Protein AF-A0AAV0Y290-F1 (afdb_monomer)

Solvent-accessible surface area (backbone atoms only — not comparable to full-atom values): 14446 Å² total; per-residue (Å²): 109,66,72,55,46,50,52,53,47,25,67,75,69,75,46,70,69,41,82,55,65,82,42,58,15,89,90,47,75,89,42,70,35,67,54,72,19,32,38,81,87,43,32,38,29,43,75,44,68,59,73,74,35,51,91,38,73,44,72,66,60,23,36,76,72,57,50,40,74,56,49,44,70,37,92,87,76,77,42,76,41,74,37,81,88,32,69,67,44,54,52,49,48,47,37,24,62,41,70,68,25,54,29,29,41,41,33,42,36,42,94,62,42,77,47,78,44,82,44,67,57,51,64,69,56,39,60,75,71,40,50,62,59,54,50,48,51,50,53,58,52,49,49,52,53,50,51,54,55,53,49,45,59,66,67,36,59,72,45,72,50,75,47,63,50,100,84,69,53,75,46,74,50,75,45,47,57,66,62,50,46,62,73,75,48,87,82,55,100,42,72,69,56,42,52,52,53,48,53,56,41,60,76,70,66,62,81,62,76,55,79,76,45,48,65,50,53,53,37,45,36,43,69,79,66,66,51,85,59,97,83,63,75,90,50,71,67,48,55,49,51,51,57,63,74,74,107

InterPro domains:
  IPR011335 Restriction endonuclease type II-like [SSF52980] (1-145)
  IPR011604 PD-(D/E)XK endonuclease-like domain superfamily [G3DSA:3.90.320.10] (1-148)
  IPR019080 YqaJ viral recombinase [PF09588] (1-100)
  IPR051703 NF-kappa-B Signaling Regulator [PTHR46609] (1-142)

Structure (mmCIF, N/CA/C/O backbone):
data_AF-A0AAV0Y290-F1
#
_entry.id   AF-A0AAV0Y290-F1
#
loop_
_atom_site.group_PDB
_atom_site.id
_atom_site.type_symbol
_atom_site.label_atom_id
_atom_site.label_alt_id
_atom_site.label_comp_id
_atom_site.label_asym_id
_atom_site.label_entity_id
_atom_site.label_seq_id
_atom_site.pdbx_PDB_ins_code
_atom_site.Cartn_x
_atom_site.Cartn_y
_atom_site.Cartn_z
_atom_site.occupancy
_atom_site.B_iso_or_equiv
_atom_site.auth_seq_id
_atom_site.auth_comp_id
_atom_site.auth_asym_id
_atom_site.auth_atom_id
_atom_site.pdbx_PDB_model_num
ATOM 1 N N . MET A 1 1 ? 4.312 -6.130 17.235 1.00 89.31 1 MET A N 1
ATOM 2 C CA . MET A 1 1 ? 3.019 -5.416 17.345 1.00 89.31 1 MET A CA 1
ATOM 3 C C . MET A 1 1 ? 2.049 -5.855 16.263 1.00 89.31 1 MET A C 1
ATOM 5 O O . MET A 1 1 ? 0.942 -6.218 16.614 1.00 89.31 1 MET A O 1
ATOM 9 N N . GLU A 1 2 ? 2.450 -5.896 14.992 1.00 94.06 2 GLU A N 1
ATOM 10 C CA . GLU A 1 2 ? 1.565 -6.317 13.893 1.00 94.06 2 GLU A CA 1
ATOM 11 C C . GLU A 1 2 ? 0.938 -7.706 14.095 1.00 94.06 2 GLU A C 1
ATOM 13 O O . GLU A 1 2 ? -0.279 -7.841 14.061 1.00 94.06 2 GLU A O 1
ATOM 18 N N . SER A 1 3 ? 1.740 -8.716 14.439 1.00 95.56 3 SER A N 1
ATOM 19 C CA . SER A 1 3 ? 1.242 -10.062 14.756 1.00 95.56 3 SER A CA 1
ATOM 20 C C . SER A 1 3 ? 0.209 -10.082 15.892 1.00 95.56 3 SER A C 1
ATOM 22 O O . SER A 1 3 ? -0.759 -10.834 15.835 1.00 95.56 3 SER A O 1
ATOM 24 N N . ILE A 1 4 ? 0.382 -9.223 16.902 1.00 96.75 4 ILE A N 1
ATOM 25 C CA . ILE A 1 4 ? -0.564 -9.064 18.016 1.00 96.75 4 ILE A CA 1
ATOM 26 C C . ILE A 1 4 ? -1.854 -8.410 17.509 1.00 96.75 4 ILE A C 1
ATOM 28 O O . ILE A 1 4 ? -2.943 -8.884 17.816 1.00 96.75 4 ILE A O 1
ATOM 32 N N . ALA A 1 5 ? -1.745 -7.366 16.684 1.00 97.31 5 ALA A N 1
ATOM 33 C CA . ALA A 1 5 ? -2.895 -6.704 16.076 1.00 97.31 5 ALA A CA 1
ATOM 34 C C . ALA A 1 5 ? -3.729 -7.677 15.226 1.00 97.31 5 ALA A C 1
ATOM 36 O O . ALA A 1 5 ? -4.956 -7.679 15.331 1.00 97.31 5 ALA A O 1
ATOM 37 N N . ILE A 1 6 ? -3.068 -8.542 14.447 1.00 97.56 6 ILE A N 1
ATOM 38 C CA . ILE A 1 6 ? -3.714 -9.608 13.672 1.00 97.56 6 ILE A CA 1
ATOM 39 C C . ILE A 1 6 ? -4.436 -10.586 14.604 1.00 97.56 6 ILE A C 1
ATOM 41 O O . ILE A 1 6 ? -5.617 -10.843 14.403 1.00 97.56 6 ILE A O 1
ATOM 45 N N . GLN A 1 7 ? -3.793 -11.074 15.669 1.00 97.25 7 GLN A N 1
ATOM 46 C CA . GLN A 1 7 ? -4.440 -11.970 16.641 1.00 97.25 7 GLN A CA 1
ATOM 47 C C . GLN A 1 7 ? -5.661 -11.326 17.321 1.00 97.25 7 GLN A C 1
ATOM 49 O O . GLN A 1 7 ? -6.699 -11.971 17.506 1.00 97.25 7 GLN A O 1
ATOM 54 N N . CYS A 1 8 ? -5.571 -10.041 17.673 1.00 97.00 8 CYS A N 1
ATOM 55 C CA . CYS A 1 8 ? -6.696 -9.282 18.214 1.00 97.00 8 CYS A CA 1
ATOM 56 C C . CYS A 1 8 ? -7.837 -9.151 17.196 1.00 97.00 8 CYS A C 1
ATOM 58 O O . CYS A 1 8 ? -9.004 -9.285 17.573 1.00 97.00 8 CYS A O 1
ATOM 60 N N . LEU A 1 9 ? -7.518 -8.908 15.920 1.00 97.69 9 LEU A N 1
ATOM 61 C CA . LEU A 1 9 ? -8.494 -8.868 14.832 1.00 97.69 9 LEU A CA 1
ATOM 62 C C . LEU A 1 9 ? -9.179 -10.228 14.658 1.00 97.69 9 LEU A C 1
ATOM 64 O O . LEU A 1 9 ? -10.408 -10.278 14.649 1.00 97.69 9 LEU A O 1
ATOM 68 N N . GLU A 1 10 ? -8.410 -11.319 14.587 1.00 97.75 10 GLU A N 1
ATOM 69 C CA . GLU A 1 10 ? -8.939 -12.685 14.466 1.00 97.75 10 GLU A CA 1
ATOM 70 C C . GLU A 1 10 ? -9.932 -12.998 15.586 1.00 97.75 10 GLU A C 1
ATOM 72 O O . GLU A 1 10 ? -11.036 -13.478 15.336 1.00 97.75 10 GLU A O 1
ATOM 77 N N . THR A 1 11 ? -9.559 -12.666 16.825 1.00 97.25 11 THR A N 1
ATOM 78 C CA . THR A 1 11 ? -10.400 -12.884 18.009 1.00 97.25 11 THR A CA 1
ATOM 79 C C . THR A 1 11 ? -11.693 -12.071 17.938 1.00 97.25 11 THR A C 1
ATOM 81 O O . THR A 1 11 ? -12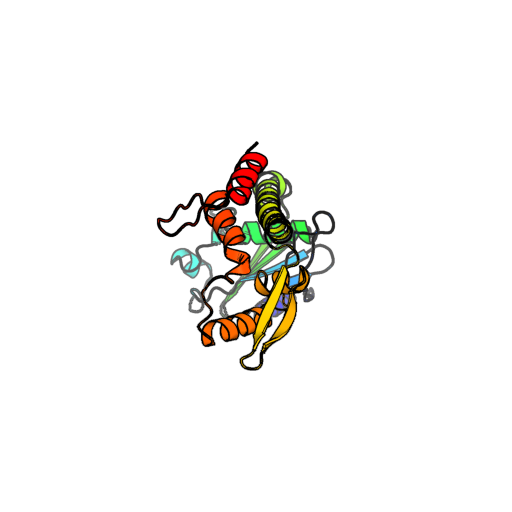.758 -12.575 18.285 1.00 97.25 11 THR A O 1
ATOM 84 N N . LYS A 1 12 ? -11.626 -10.817 17.470 1.00 96.75 12 LYS A N 1
ATOM 85 C CA . LYS A 1 12 ? -12.799 -9.937 17.344 1.00 96.75 12 LYS A CA 1
ATOM 86 C C . LYS A 1 12 ? -13.748 -10.351 16.224 1.00 96.75 12 LYS A C 1
ATOM 88 O O . LYS A 1 12 ? -14.953 -10.182 16.378 1.00 96.75 12 LYS A O 1
ATOM 93 N N . LEU A 1 13 ? -13.216 -10.836 15.105 1.00 95.88 13 LEU A N 1
ATOM 94 C CA . LEU A 1 13 ? -14.013 -11.229 13.941 1.00 95.88 13 LEU A CA 1
ATOM 95 C C . LEU A 1 13 ? -14.455 -12.696 13.984 1.00 95.88 13 LEU A C 1
ATOM 97 O O . LEU A 1 13 ? -15.367 -13.069 13.251 1.00 95.88 13 LEU A O 1
ATOM 101 N N . GLY A 1 14 ? -13.811 -13.534 14.801 1.00 96.12 14 GLY A N 1
ATOM 102 C CA . GLY A 1 14 ? -14.020 -14.983 14.784 1.00 96.12 14 GLY A CA 1
ATOM 103 C C . GLY A 1 14 ? -13.562 -15.635 13.475 1.00 96.12 14 GLY A C 1
ATOM 104 O O . GLY A 1 14 ? -14.045 -16.706 13.115 1.00 96.12 14 GLY A O 1
ATOM 105 N N . GLN A 1 15 ? -12.662 -14.980 12.738 1.00 95.50 15 GLN A N 1
ATOM 106 C CA . GLN A 1 15 ? -12.173 -15.408 11.428 1.00 95.50 15 GLN A CA 1
ATOM 107 C C . GLN A 1 15 ? -10.650 -15.443 11.435 1.00 95.50 15 GLN A C 1
ATOM 109 O O . GLN A 1 15 ? -10.009 -14.610 12.073 1.00 95.50 15 GLN A O 1
ATOM 114 N N . LYS A 1 16 ? -10.069 -16.410 10.723 1.00 96.69 16 LYS A N 1
ATOM 115 C CA . LYS A 1 16 ? -8.617 -16.539 10.605 1.00 96.69 16 LYS A CA 1
ATOM 116 C C . LYS A 1 16 ? -8.060 -15.635 9.517 1.00 96.69 16 LYS A C 1
ATOM 118 O O . LYS A 1 16 ? -8.625 -15.549 8.427 1.00 96.69 16 LYS A O 1
ATOM 123 N N . VAL A 1 17 ? -6.938 -14.998 9.827 1.00 97.69 17 VAL A N 1
ATOM 124 C CA . VAL A 1 17 ? -6.153 -14.191 8.899 1.00 97.69 17 VAL A CA 1
ATOM 125 C C . VAL A 1 17 ? -5.025 -15.068 8.375 1.00 97.69 17 VAL A C 1
ATOM 127 O O . VAL A 1 17 ? -4.178 -15.547 9.125 1.00 97.69 17 VAL A O 1
ATOM 130 N N . SER A 1 18 ? -5.028 -15.296 7.070 1.00 96.56 18 SER A N 1
ATOM 131 C CA . SER A 1 18 ? -3.975 -16.036 6.380 1.00 96.56 18 SER A CA 1
ATOM 132 C C . SER A 1 18 ? -2.878 -15.072 5.944 1.00 96.56 18 SER A C 1
ATOM 134 O O . SER A 1 18 ? -3.179 -13.985 5.450 1.00 96.56 18 SER A O 1
ATOM 136 N N . SER A 1 19 ? -1.613 -15.463 6.100 1.00 93.56 19 SER A N 1
ATOM 137 C CA . SER A 1 19 ? -0.498 -14.689 5.555 1.00 93.56 19 SER A CA 1
ATOM 138 C C . SER A 1 19 ? -0.504 -14.730 4.026 1.00 93.56 19 SER A C 1
ATOM 140 O O . SER A 1 19 ? -0.906 -15.719 3.408 1.00 93.56 19 SER A O 1
ATOM 142 N N . CYS A 1 20 ? -0.030 -13.653 3.408 1.00 89.38 20 CYS A N 1
ATOM 143 C CA . CYS A 1 20 ? 0.195 -13.578 1.972 1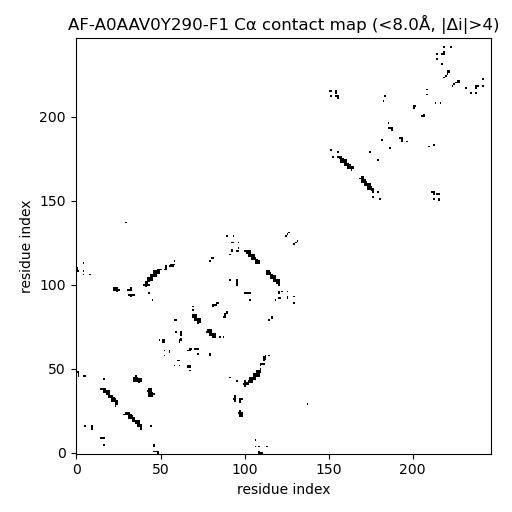.00 89.38 20 CYS A CA 1
ATOM 144 C C . CYS A 1 20 ? 1.561 -12.965 1.674 1.00 89.38 20 CYS A C 1
ATOM 146 O O . CYS A 1 20 ? 2.085 -12.169 2.446 1.00 89.38 20 CYS A O 1
ATOM 148 N N . GLY A 1 21 ? 2.144 -13.377 0.550 1.00 91.25 21 GLY A N 1
ATOM 149 C CA . GLY A 1 21 ? 3.306 -12.709 -0.022 1.00 91.25 21 GLY A CA 1
ATOM 150 C C . GLY A 1 21 ? 2.884 -11.615 -1.000 1.00 91.25 21 GLY A C 1
ATOM 151 O O . GLY A 1 21 ? 1.790 -11.057 -0.923 1.00 91.25 21 GLY A O 1
ATOM 152 N N . LEU A 1 22 ? 3.746 -11.365 -1.980 1.00 92.56 22 LEU A N 1
ATOM 153 C CA . LEU A 1 22 ? 3.449 -10.456 -3.076 1.00 92.56 22 LEU A CA 1
ATOM 154 C C . LEU A 1 22 ? 2.380 -11.050 -4.010 1.00 92.56 22 LEU A C 1
ATOM 156 O O . LEU A 1 22 ? 2.539 -12.151 -4.533 1.00 92.56 22 LEU A O 1
ATOM 160 N N . ILE A 1 23 ? 1.315 -10.292 -4.251 1.00 92.25 23 ILE A N 1
ATOM 161 C CA . ILE A 1 23 ? 0.241 -10.598 -5.197 1.00 92.25 23 ILE A CA 1
ATOM 162 C C . ILE A 1 23 ? 0.442 -9.726 -6.433 1.00 92.25 23 ILE A C 1
ATOM 164 O O . ILE A 1 23 ? 0.570 -8.511 -6.305 1.00 92.25 23 ILE A O 1
ATOM 168 N N . ILE A 1 24 ? 0.454 -10.332 -7.618 1.00 92.00 24 ILE A N 1
ATOM 169 C CA . ILE A 1 24 ? 0.585 -9.634 -8.905 1.00 92.00 24 ILE A CA 1
ATOM 170 C C . ILE A 1 24 ? -0.802 -9.506 -9.539 1.00 92.00 24 ILE A C 1
ATOM 172 O O . ILE A 1 24 ? -1.583 -10.461 -9.506 1.00 92.00 24 ILE A O 1
ATOM 176 N N . ASP A 1 25 ? -1.114 -8.346 -10.120 1.00 91.75 25 ASP A N 1
ATOM 177 C CA . ASP A 1 25 ? -2.379 -8.161 -10.832 1.00 91.75 25 ASP A CA 1
ATOM 178 C C . ASP A 1 25 ? -2.397 -9.030 -12.099 1.00 91.75 25 ASP A C 1
ATOM 180 O O . ASP A 1 25 ? -1.492 -8.981 -12.933 1.00 91.75 25 ASP A O 1
ATOM 184 N N . GLN A 1 26 ? -3.448 -9.835 -12.245 1.00 87.75 26 GLN A N 1
ATOM 185 C CA . GLN A 1 26 ? -3.581 -10.791 -13.348 1.00 87.75 26 GLN A CA 1
ATOM 186 C C . GLN A 1 26 ? -3.769 -10.120 -14.718 1.00 87.75 26 GLN A C 1
ATOM 188 O O . GLN A 1 26 ? -3.423 -10.702 -15.743 1.00 87.75 26 GLN A O 1
ATOM 193 N N . SER A 1 27 ? -4.331 -8.912 -14.741 1.00 88.44 27 SER A N 1
ATOM 194 C CA . SER A 1 27 ? -4.589 -8.125 -15.950 1.00 88.44 27 SER A CA 1
ATOM 195 C C . SER A 1 27 ? -3.483 -7.115 -16.253 1.00 88.44 27 SER A C 1
ATOM 197 O O . SER A 1 27 ? -3.236 -6.809 -17.418 1.00 88.44 27 SER A O 1
ATOM 199 N N . ILE A 1 28 ? -2.794 -6.624 -15.219 1.00 86.00 28 ILE A N 1
ATOM 200 C CA . ILE A 1 28 ? -1.733 -5.620 -15.311 1.00 86.00 28 ILE A CA 1
ATOM 201 C C . ILE A 1 28 ? -0.476 -6.166 -14.606 1.00 86.00 28 ILE A C 1
ATOM 203 O O . ILE A 1 28 ? -0.202 -5.799 -13.464 1.00 86.00 28 ILE A O 1
ATOM 207 N N . PRO A 1 29 ? 0.333 -7.018 -15.268 1.00 81.88 29 PRO A N 1
ATOM 208 C CA . PRO A 1 29 ? 1.376 -7.819 -14.609 1.00 81.88 29 PRO A CA 1
ATOM 209 C C . PRO A 1 29 ? 2.494 -7.025 -13.922 1.00 81.88 29 PRO A C 1
ATOM 211 O O . PRO A 1 29 ? 3.295 -7.585 -13.179 1.00 81.88 29 PRO A O 1
ATOM 214 N N . TYR A 1 30 ? 2.586 -5.725 -14.195 1.00 82.12 30 TYR A N 1
ATOM 215 C CA . TYR A 1 30 ? 3.550 -4.822 -13.575 1.00 82.12 30 TYR A CA 1
ATOM 216 C C . TYR A 1 30 ? 3.026 -4.115 -12.318 1.00 82.12 30 TYR A C 1
ATOM 218 O O . TYR A 1 30 ? 3.752 -3.323 -11.716 1.00 82.12 30 TYR A O 1
ATOM 226 N N . PHE A 1 31 ? 1.789 -4.387 -11.903 1.00 90.38 31 PHE A N 1
ATOM 227 C CA . PHE A 1 31 ? 1.275 -3.991 -10.598 1.00 90.38 31 PHE A CA 1
ATOM 228 C C . PHE A 1 31 ? 1.314 -5.166 -9.632 1.00 90.38 31 PHE A C 1
ATOM 230 O O . PHE A 1 31 ? 0.944 -6.290 -9.968 1.00 90.38 31 PHE A O 1
ATOM 237 N N . ALA A 1 32 ? 1.751 -4.882 -8.409 1.00 93.31 32 ALA A N 1
ATOM 238 C CA . ALA A 1 32 ? 1.810 -5.862 -7.346 1.00 93.31 32 ALA A CA 1
ATOM 239 C C . ALA A 1 32 ? 1.548 -5.216 -5.981 1.00 93.31 32 ALA A C 1
ATOM 241 O O . ALA A 1 32 ? 1.771 -4.020 -5.788 1.00 93.31 32 A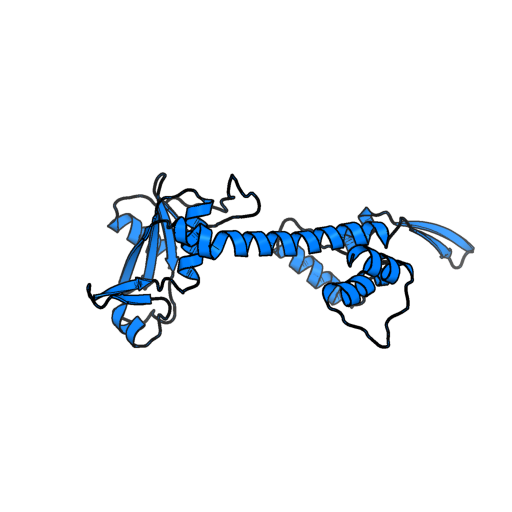LA A O 1
ATOM 242 N N . ALA A 1 33 ? 1.055 -6.014 -5.043 1.00 94.81 33 ALA A N 1
ATOM 243 C CA . ALA A 1 33 ? 0.643 -5.597 -3.712 1.00 94.81 33 ALA A CA 1
ATOM 244 C C . ALA A 1 33 ? 1.015 -6.664 -2.681 1.00 94.81 33 ALA A C 1
ATOM 246 O O . ALA A 1 33 ? 0.917 -7.854 -2.961 1.00 94.81 33 ALA A O 1
ATOM 247 N N . SER A 1 34 ? 1.398 -6.243 -1.479 1.00 95.44 34 SER A N 1
ATOM 248 C CA . SER A 1 34 ? 1.694 -7.140 -0.358 1.00 95.44 34 SER A CA 1
ATOM 249 C C . SER A 1 34 ? 0.842 -6.725 0.843 1.00 95.44 34 SER A C 1
ATOM 251 O O . SER A 1 34 ? 1.282 -5.868 1.603 1.00 95.44 34 SER A O 1
ATOM 253 N N . PRO A 1 35 ? -0.392 -7.244 0.975 1.00 97.12 35 PRO A N 1
ATOM 254 C CA . PRO A 1 35 ? -1.194 -7.034 2.176 1.00 97.12 35 PRO A CA 1
ATOM 255 C C . PRO A 1 35 ? -0.584 -7.731 3.396 1.00 97.12 35 PRO A C 1
ATOM 257 O O . PRO A 1 35 ? 0.156 -8.704 3.248 1.00 97.12 35 PRO A O 1
ATOM 260 N N . ASP A 1 36 ? -0.974 -7.286 4.591 1.00 97.88 36 ASP A N 1
ATOM 261 C CA . ASP A 1 36 ? -0.551 -7.914 5.852 1.00 97.88 36 ASP A CA 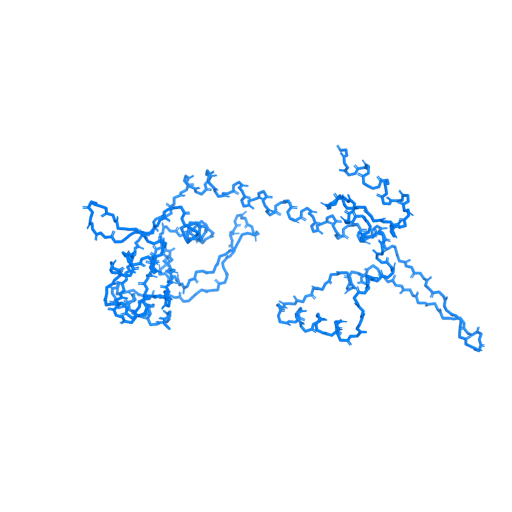1
ATOM 262 C C . ASP A 1 36 ? -1.317 -9.217 6.133 1.00 97.88 36 ASP A C 1
ATOM 264 O O . ASP A 1 36 ? -0.865 -10.079 6.890 1.00 97.88 36 ASP A O 1
ATOM 268 N N . GLY A 1 37 ? -2.482 -9.400 5.503 1.00 97.25 37 GLY A N 1
ATOM 269 C CA . GLY A 1 37 ? -3.195 -10.670 5.545 1.00 97.25 37 GLY A CA 1
ATOM 270 C C . GLY A 1 37 ? -4.451 -10.736 4.684 1.00 97.25 37 GLY A C 1
ATOM 271 O O . GLY A 1 37 ? -4.940 -9.735 4.158 1.00 97.25 37 GLY A O 1
ATOM 272 N N . LEU A 1 38 ? -4.983 -11.951 4.564 1.00 97.75 38 LEU A N 1
ATOM 273 C CA . LEU A 1 38 ? -6.197 -12.284 3.820 1.00 97.75 38 LEU A CA 1
ATOM 274 C C . LEU A 1 38 ? -7.213 -12.956 4.741 1.00 97.75 38 LEU A C 1
ATOM 276 O O . LEU A 1 38 ? -6.850 -13.816 5.544 1.00 97.75 38 LEU A O 1
ATOM 280 N N . ILE A 1 39 ? -8.490 -12.616 4.591 1.00 97.19 39 ILE A N 1
ATOM 281 C CA . ILE A 1 39 ? -9.586 -13.318 5.266 1.00 97.19 39 ILE A CA 1
ATOM 282 C C . ILE A 1 39 ? -10.554 -13.833 4.205 1.00 97.19 39 ILE A C 1
ATOM 284 O O . ILE A 1 39 ? -11.233 -13.052 3.535 1.00 97.19 39 ILE A O 1
ATOM 288 N N . GLY A 1 40 ? -10.618 -15.156 4.057 1.00 94.00 40 GLY A N 1
ATOM 289 C CA . GLY A 1 40 ? -11.407 -15.793 3.003 1.00 94.00 40 GLY A CA 1
ATOM 290 C C . GLY A 1 40 ? -11.067 -15.260 1.606 1.00 94.00 40 GLY A C 1
ATOM 291 O O . GLY A 1 40 ? -9.937 -14.847 1.325 1.00 94.00 40 GLY A O 1
ATOM 292 N N . ASP A 1 41 ? -12.072 -15.241 0.733 1.00 92.94 41 ASP A N 1
ATOM 293 C CA . ASP A 1 41 ? -11.877 -14.913 -0.680 1.00 92.94 41 ASP A CA 1
ATOM 294 C C . ASP A 1 41 ? -12.063 -13.431 -1.014 1.00 92.94 41 ASP A C 1
ATOM 296 O O . ASP A 1 41 ? -11.581 -12.997 -2.056 1.00 92.94 41 ASP A O 1
ATOM 300 N N . ASP A 1 42 ? -12.630 -12.628 -0.111 1.00 95.19 42 ASP A N 1
ATOM 301 C CA . ASP A 1 42 ? -13.091 -11.273 -0.450 1.00 95.19 42 ASP A CA 1
ATOM 302 C C . ASP A 1 42 ? -12.435 -10.153 0.369 1.00 95.19 42 ASP A C 1
ATOM 304 O O . ASP A 1 42 ? -12.664 -8.975 0.079 1.00 95.19 42 ASP A O 1
ATOM 308 N N . CYS A 1 43 ? -11.634 -10.485 1.387 1.00 97.62 43 CYS A N 1
ATOM 309 C CA . CYS A 1 43 ? -11.153 -9.511 2.366 1.00 97.62 43 CYS A CA 1
ATOM 310 C C . CYS A 1 43 ? -9.626 -9.458 2.485 1.00 97.62 43 CYS A C 1
ATOM 312 O O . CYS A 1 43 ? -8.953 -10.483 2.603 1.00 97.62 43 CYS A O 1
ATOM 314 N N . LEU A 1 44 ? -9.106 -8.232 2.548 1.00 97.19 44 LEU A N 1
ATOM 315 C CA . LEU A 1 44 ? -7.733 -7.912 2.938 1.00 97.19 44 LEU A CA 1
ATOM 316 C C . LEU A 1 44 ? -7.649 -7.438 4.390 1.00 97.19 44 LEU A C 1
ATOM 318 O O . LEU A 1 44 ? -8.627 -6.950 4.961 1.00 97.19 44 LEU A O 1
ATOM 322 N N . VAL A 1 45 ? -6.454 -7.515 4.957 1.00 98.38 45 VAL A N 1
ATOM 323 C CA . VAL A 1 45 ? -6.079 -6.880 6.218 1.00 98.38 45 VAL A CA 1
ATOM 324 C C . VAL A 1 45 ? -4.855 -6.009 5.970 1.00 98.38 45 VAL A C 1
ATOM 326 O O . VAL A 1 45 ? -3.896 -6.447 5.339 1.00 98.38 45 VAL A O 1
ATOM 329 N N . GLU A 1 46 ? -4.911 -4.783 6.477 1.00 98.56 46 GLU A N 1
ATOM 330 C CA . GLU A 1 46 ? -3.801 -3.832 6.471 1.00 98.56 46 GLU A CA 1
ATOM 331 C C . GLU A 1 46 ? -3.681 -3.242 7.876 1.00 98.56 46 GLU A C 1
ATOM 333 O O . GLU A 1 46 ? -4.633 -2.655 8.396 1.00 98.56 46 GLU A O 1
ATOM 338 N N . VAL A 1 47 ? -2.522 -3.392 8.498 1.00 98.31 47 VAL A N 1
ATOM 339 C CA . VAL A 1 47 ? -2.244 -3.057 9.888 1.00 98.31 47 VAL A CA 1
ATOM 340 C C . VAL A 1 47 ? -1.260 -1.898 9.950 1.00 98.31 47 VAL A C 1
ATOM 342 O O . VAL A 1 47 ? -0.204 -1.896 9.328 1.00 98.31 47 VAL A O 1
ATOM 345 N N . LYS A 1 48 ? -1.564 -0.902 10.780 1.00 97.56 48 LYS A N 1
ATOM 346 C CA . LYS A 1 48 ? -0.638 0.178 11.129 1.00 97.56 48 LYS A CA 1
ATOM 347 C C . LYS A 1 48 ? -0.499 0.272 12.644 1.00 97.56 48 LYS A C 1
ATOM 349 O O . LYS A 1 48 ? -1.484 0.405 13.368 1.00 97.56 48 LYS A O 1
ATOM 354 N N . CYS A 1 49 ? 0.743 0.272 13.123 1.00 96.44 49 CYS A N 1
ATOM 355 C CA . CYS A 1 49 ? 1.073 0.442 14.540 1.00 96.44 49 CYS A CA 1
ATOM 356 C C . CYS A 1 49 ? 1.836 1.763 14.753 1.00 96.44 49 CYS A C 1
ATOM 358 O O . CYS A 1 49 ? 3.070 1.764 14.739 1.00 96.44 49 CYS A O 1
ATOM 360 N N . PRO A 1 50 ? 1.150 2.916 14.889 1.00 94.56 50 PRO A N 1
ATOM 361 C CA . PRO A 1 50 ? 1.817 4.209 15.003 1.00 94.56 50 PRO A CA 1
ATOM 362 C C . PRO A 1 50 ? 2.555 4.345 16.343 1.00 94.56 50 PRO A C 1
ATOM 364 O O . PRO A 1 50 ? 1.948 4.609 17.378 1.00 94.56 50 PRO A O 1
ATOM 367 N N . TYR A 1 51 ? 3.888 4.247 16.314 1.00 92.56 51 TYR A N 1
ATOM 368 C CA . TYR A 1 51 ? 4.733 4.380 17.510 1.00 92.56 51 TYR A CA 1
ATOM 369 C C . TYR A 1 51 ? 4.531 5.712 18.254 1.00 92.56 51 TYR A C 1
ATOM 371 O O . TYR A 1 51 ? 4.618 5.767 19.478 1.00 92.56 51 TYR A O 1
ATOM 379 N N . SER A 1 52 ? 4.195 6.787 17.531 1.00 92.44 52 SER A N 1
ATOM 380 C CA . SER A 1 52 ? 3.892 8.108 18.101 1.00 92.44 52 SER A CA 1
ATOM 381 C C . SER A 1 52 ? 2.682 8.129 19.040 1.00 92.44 52 SER A C 1
ATOM 383 O O . SER A 1 52 ? 2.517 9.103 19.772 1.00 92.44 52 SER A O 1
ATOM 385 N N . ALA A 1 53 ? 1.840 7.094 19.005 1.00 91.81 53 ALA A N 1
ATOM 386 C CA . ALA A 1 53 ? 0.618 6.980 19.791 1.00 91.81 53 ALA A CA 1
ATOM 387 C C . ALA A 1 53 ? 0.682 5.870 20.857 1.00 91.81 53 ALA A C 1
ATOM 389 O O . ALA A 1 53 ? -0.344 5.527 21.443 1.00 91.81 53 ALA A O 1
ATOM 390 N N . LYS A 1 54 ? 1.871 5.304 21.113 1.00 91.38 54 LYS A N 1
ATOM 391 C CA . LYS A 1 54 ? 2.053 4.166 22.028 1.00 91.38 54 LYS A CA 1
ATOM 392 C C . LYS A 1 54 ? 1.585 4.459 23.463 1.00 91.38 54 LYS A C 1
ATOM 394 O O . LYS A 1 54 ? 0.929 3.625 24.069 1.00 91.38 54 LYS A O 1
ATOM 399 N N . ASP A 1 55 ? 1.855 5.667 23.963 1.00 92.44 55 ASP A N 1
ATOM 400 C CA . ASP A 1 55 ? 1.590 6.052 25.357 1.00 92.44 55 ASP A CA 1
ATOM 401 C C . ASP A 1 55 ? 0.167 6.610 25.556 1.00 92.44 55 ASP A C 1
ATOM 403 O O . ASP A 1 55 ? -0.203 7.013 26.655 1.00 92.44 55 ASP A O 1
ATOM 407 N N . TYR A 1 56 ? -0.642 6.657 24.493 1.00 94.94 56 TYR A N 1
ATOM 408 C CA . TYR A 1 56 ? -2.006 7.170 24.556 1.00 94.94 56 TYR A CA 1
ATOM 409 C C . TYR A 1 56 ? -2.984 6.063 24.937 1.00 94.94 56 TYR A C 1
ATOM 411 O O . TYR A 1 56 ? -2.988 4.986 24.332 1.00 94.94 56 TYR A O 1
ATOM 419 N N . THR A 1 57 ? -3.858 6.358 25.897 1.00 93.19 57 THR A N 1
ATOM 420 C CA . THR A 1 57 ? -4.899 5.441 26.381 1.00 93.19 57 THR A CA 1
ATOM 421 C C . THR A 1 57 ? -6.035 5.272 25.378 1.00 93.19 57 THR A C 1
ATOM 423 O O . THR A 1 57 ? -6.631 4.202 25.304 1.00 93.19 57 THR A O 1
ATOM 426 N N . THR A 1 58 ? -6.330 6.307 24.583 1.00 93.62 58 THR A N 1
ATOM 427 C CA . THR A 1 58 ? -7.354 6.256 23.536 1.00 93.62 58 THR A CA 1
ATOM 428 C C . THR A 1 58 ? -6.813 6.741 22.195 1.00 93.62 58 THR A C 1
ATOM 430 O O . THR A 1 58 ? -5.922 7.591 22.115 1.00 93.62 58 THR A O 1
ATOM 433 N N . ILE A 1 59 ? -7.389 6.218 21.110 1.00 94.88 59 ILE A N 1
ATOM 434 C CA . ILE A 1 59 ? -7.064 6.666 19.754 1.00 94.88 59 ILE A CA 1
ATOM 435 C C . ILE A 1 59 ? -7.488 8.121 19.505 1.00 94.88 59 ILE A C 1
ATOM 437 O O . ILE A 1 59 ? -6.825 8.833 18.755 1.00 94.88 59 ILE A O 1
ATOM 441 N N . VAL A 1 60 ? -8.572 8.576 20.141 1.00 94.25 60 VAL A N 1
ATOM 442 C CA . VAL A 1 60 ? -9.116 9.930 19.964 1.00 94.25 60 VAL A CA 1
ATOM 443 C C . VAL A 1 60 ? -8.142 10.970 20.509 1.00 94.25 60 VAL A C 1
ATOM 445 O O . VAL A 1 60 ? -7.839 11.937 19.810 1.00 94.25 60 VAL A O 1
ATOM 448 N N . ASP A 1 61 ? -7.566 10.728 21.687 1.00 94.31 61 ASP A N 1
ATOM 449 C CA . ASP A 1 61 ? -6.554 11.611 22.276 1.00 94.31 61 ASP A CA 1
ATOM 450 C C . ASP A 1 61 ? -5.315 11.706 21.375 1.00 94.31 61 ASP A C 1
ATOM 452 O O . ASP A 1 61 ? -4.830 12.798 21.076 1.00 94.31 61 ASP A O 1
ATOM 456 N N . ALA A 1 62 ? -4.859 10.571 20.832 1.00 95.44 62 ALA A N 1
ATOM 457 C CA . ALA A 1 62 ? -3.727 10.534 19.907 1.00 95.44 62 ALA A CA 1
ATOM 458 C C . ALA A 1 62 ? -3.995 11.290 18.589 1.00 95.44 62 ALA A C 1
ATOM 460 O O . ALA A 1 62 ? -3.074 11.853 17.982 1.00 95.44 62 ALA A O 1
ATOM 461 N N . ILE A 1 63 ? -5.245 11.305 18.118 1.00 95.50 63 ILE A N 1
ATOM 462 C CA . ILE A 1 63 ? -5.665 12.081 16.943 1.00 95.50 63 ILE A CA 1
ATOM 463 C C . ILE A 1 63 ? -5.712 13.575 17.279 1.00 95.50 63 ILE A C 1
ATOM 465 O O . ILE A 1 63 ? -5.172 14.381 16.515 1.00 95.50 63 ILE A O 1
ATOM 469 N N . ASN A 1 64 ? -6.312 13.947 18.412 1.00 94.00 64 ASN A N 1
ATOM 470 C CA . ASN A 1 64 ? -6.453 15.339 18.853 1.00 94.00 64 ASN A CA 1
ATOM 471 C C . ASN A 1 64 ? -5.087 16.007 19.072 1.00 94.00 64 ASN A C 1
ATOM 473 O O . ASN A 1 64 ? -4.862 17.123 18.597 1.00 94.00 64 ASN A O 1
ATOM 477 N N . ASP A 1 65 ? -4.131 15.269 19.637 1.00 95.38 65 ASP A N 1
ATOM 478 C CA . ASP A 1 65 ? -2.734 15.694 19.806 1.00 95.38 65 ASP A CA 1
ATOM 479 C C . ASP A 1 65 ? -1.897 15.606 18.518 1.00 95.38 65 ASP A C 1
ATOM 481 O O . ASP A 1 65 ? -0.683 15.839 18.515 1.00 95.38 65 ASP A O 1
ATOM 485 N N . LYS A 1 66 ? -2.531 15.274 17.386 1.00 93.75 66 LYS A N 1
ATOM 486 C CA . LYS A 1 66 ? -1.917 15.185 16.050 1.00 93.75 66 LYS A CA 1
ATOM 487 C C . LYS A 1 66 ? -0.771 14.171 15.962 1.00 93.75 66 LYS A C 1
ATOM 489 O O . LYS A 1 66 ? 0.086 14.287 15.077 1.00 93.75 66 LYS A O 1
ATOM 494 N N . LYS A 1 67 ? -0.754 13.162 16.839 1.00 95.75 67 LYS A N 1
ATOM 495 C CA . LYS A 1 67 ? 0.183 12.027 16.770 1.00 95.75 67 LYS A CA 1
ATOM 496 C C . LYS A 1 67 ? -0.211 11.043 15.682 1.00 95.75 67 LYS A C 1
ATOM 498 O O . LYS A 1 67 ? 0.670 10.481 15.033 1.00 95.75 67 LYS A O 1
ATOM 503 N N . ILE A 1 68 ? -1.513 10.903 15.440 1.00 95.81 68 ILE A N 1
ATOM 504 C CA . ILE A 1 68 ? -2.079 10.150 14.321 1.00 95.81 68 ILE A CA 1
ATOM 505 C C . ILE A 1 68 ? -2.667 11.140 13.315 1.00 95.81 68 ILE A C 1
ATOM 507 O O . ILE A 1 68 ? -3.767 11.657 13.486 1.00 95.81 68 ILE A O 1
ATOM 511 N N . LYS A 1 69 ? -1.919 11.424 12.244 1.00 95.94 69 LYS A N 1
ATOM 512 C CA . LYS A 1 69 ? -2.317 12.421 11.232 1.00 95.94 69 LYS A CA 1
ATOM 513 C C . LYS A 1 69 ? -3.148 11.842 10.090 1.00 95.94 69 LYS A C 1
ATOM 515 O O . LYS A 1 69 ? -3.788 12.612 9.373 1.00 95.94 69 LYS A O 1
ATOM 520 N N . PHE A 1 70 ? -3.132 10.525 9.907 1.00 97.25 70 PHE A N 1
ATOM 521 C CA . PHE A 1 70 ? -3.831 9.849 8.814 1.00 97.25 70 PHE A CA 1
ATOM 522 C C . PHE A 1 70 ? -5.315 9.594 9.109 1.00 97.25 70 PHE A C 1
ATOM 524 O O . PHE A 1 70 ? -6.098 9.464 8.173 1.00 97.25 70 PHE A O 1
ATOM 531 N N . LEU A 1 71 ? -5.725 9.607 10.380 1.00 97.19 71 LEU A N 1
ATOM 532 C CA . LEU A 1 71 ? -7.131 9.530 10.780 1.00 97.19 71 LEU A CA 1
ATOM 533 C C . LEU A 1 71 ? -7.738 10.925 10.990 1.00 97.19 71 LEU A C 1
ATOM 535 O O . LEU A 1 71 ? -7.035 11.913 11.228 1.00 97.19 71 LEU A O 1
ATOM 539 N N . LYS A 1 72 ? -9.063 11.004 10.904 1.00 95.50 72 LYS A N 1
ATOM 540 C CA . LYS A 1 72 ? -9.893 12.139 11.331 1.00 95.50 72 LYS A CA 1
ATOM 541 C C . LYS A 1 72 ? -11.118 11.608 12.075 1.00 95.50 72 LYS A C 1
ATOM 543 O O . LYS A 1 72 ? -11.566 10.508 11.784 1.00 95.50 72 LYS A O 1
ATOM 548 N N . ILE A 1 73 ? -11.672 12.384 13.000 1.00 94.75 73 ILE A N 1
ATOM 549 C CA . ILE A 1 73 ? -12.930 12.019 13.663 1.00 94.75 73 ILE A CA 1
ATOM 550 C C . ILE A 1 73 ? -14.102 12.384 12.750 1.00 94.75 73 ILE A C 1
ATOM 552 O O . ILE A 1 73 ? -14.213 13.525 12.284 1.00 94.75 73 ILE A O 1
ATOM 556 N N . ASN A 1 74 ? -14.974 11.417 12.472 1.00 91.12 74 ASN A N 1
ATOM 557 C CA . ASN A 1 74 ? -16.205 11.666 11.742 1.00 91.12 74 ASN A CA 1
ATOM 558 C C . ASN A 1 74 ? -17.196 12.407 12.650 1.00 91.12 74 ASN A C 1
ATOM 560 O O . ASN A 1 74 ? -17.700 11.850 13.617 1.00 91.12 74 ASN A O 1
ATOM 564 N N . LYS A 1 75 ? -17.524 13.659 12.311 1.00 86.88 75 LYS A N 1
ATOM 565 C CA . LYS A 1 75 ? -18.396 14.519 13.133 1.00 86.88 75 LYS A CA 1
ATOM 566 C C . LYS A 1 75 ? -19.815 13.975 13.354 1.00 86.88 75 LYS A C 1
ATOM 568 O O . LYS A 1 75 ? -20.510 14.485 14.221 1.00 86.88 75 LYS A O 1
ATOM 573 N N . LYS A 1 76 ? -20.277 13.020 12.538 1.00 87.25 76 LYS A N 1
ATOM 574 C CA . LYS A 1 76 ? -21.629 12.450 12.645 1.00 87.25 76 LYS A CA 1
ATOM 575 C C . LYS A 1 76 ? -21.677 11.216 13.542 1.00 87.25 76 LYS A C 1
ATOM 577 O O . LYS A 1 76 ? -22.674 11.025 14.224 1.00 87.25 76 LYS A O 1
ATOM 582 N N . SER A 1 77 ? -20.645 10.376 13.497 1.00 86.88 77 SER A N 1
ATOM 583 C CA . SER A 1 77 ? -20.596 9.111 14.242 1.00 86.88 77 SER A CA 1
ATOM 584 C C . SER A 1 77 ? -19.666 9.142 15.453 1.00 86.88 77 SER A C 1
ATOM 586 O O . SER A 1 77 ? -19.716 8.219 16.254 1.00 86.88 77 SER A O 1
ATOM 588 N N . ASP A 1 78 ? -18.821 10.168 15.573 1.00 86.44 78 ASP A N 1
ATOM 589 C CA . ASP A 1 78 ? -17.742 10.275 16.565 1.00 86.44 78 ASP A CA 1
ATOM 590 C C . ASP A 1 78 ? -16.733 9.110 16.510 1.00 86.44 78 ASP A C 1
ATOM 592 O O . ASP A 1 78 ? -16.041 8.786 17.472 1.00 86.44 78 ASP A O 1
ATOM 596 N N . VAL A 1 79 ? -16.626 8.466 15.342 1.00 90.94 79 VAL A N 1
ATOM 597 C CA . VAL A 1 79 ? -15.695 7.359 15.094 1.00 90.94 79 VAL A CA 1
ATOM 598 C C . VAL A 1 79 ? -14.516 7.857 14.248 1.00 90.94 79 VAL A C 1
ATOM 600 O O . VAL A 1 79 ? -14.732 8.605 13.285 1.00 90.94 79 VAL A O 1
ATOM 603 N N . PRO A 1 80 ? -13.266 7.465 14.564 1.00 95.44 80 PRO A N 1
ATOM 604 C CA . PRO A 1 80 ? -12.126 7.712 13.689 1.00 95.44 80 PRO A CA 1
ATOM 605 C C . PRO A 1 80 ? -12.310 7.071 12.307 1.00 95.44 80 PRO A C 1
ATOM 607 O O . PRO A 1 80 ? -12.782 5.947 12.196 1.00 95.44 80 PRO A O 1
ATOM 610 N N . GLU A 1 81 ? -11.909 7.777 11.254 1.00 96.81 81 GLU A N 1
ATOM 611 C CA . GLU A 1 81 ? -11.879 7.269 9.882 1.00 96.81 81 GLU A CA 1
ATOM 612 C C . GLU A 1 81 ? -10.596 7.710 9.167 1.00 96.81 81 GLU A C 1
ATOM 614 O O . GLU A 1 81 ? -10.080 8.819 9.373 1.00 96.81 81 GLU A O 1
ATOM 619 N N . LEU A 1 82 ? -10.076 6.851 8.297 1.00 98.19 82 LEU A N 1
ATOM 620 C CA . LEU A 1 82 ? -8.936 7.122 7.441 1.00 98.19 82 LEU A CA 1
ATOM 621 C C . LEU A 1 82 ? -9.278 8.241 6.461 1.00 98.19 82 LEU A C 1
ATOM 623 O O . LEU A 1 82 ? -10.261 8.200 5.714 1.00 98.19 82 LEU A O 1
ATOM 627 N N . LYS A 1 83 ? -8.417 9.257 6.422 1.00 97.75 83 LYS A N 1
ATOM 628 C CA . LYS A 1 83 ? -8.514 10.331 5.437 1.00 97.75 83 LYS A CA 1
ATOM 629 C C . LYS A 1 83 ? -8.377 9.741 4.036 1.00 97.75 83 LYS A C 1
ATOM 631 O O . LYS A 1 83 ? -7.339 9.189 3.690 1.00 97.75 83 LYS A O 1
ATOM 636 N N . ARG A 1 84 ? -9.399 9.940 3.201 1.00 96.25 84 ARG A N 1
ATOM 637 C CA . ARG A 1 84 ? -9.425 9.481 1.799 1.00 96.25 84 ARG A CA 1
ATOM 638 C C . ARG A 1 84 ? -8.356 10.139 0.914 1.00 96.25 84 ARG A C 1
ATOM 640 O O . ARG A 1 84 ? -8.061 9.652 -0.164 1.00 96.25 84 ARG A O 1
ATOM 647 N N . THR A 1 85 ? -7.746 11.221 1.392 1.00 95.94 85 THR A N 1
ATOM 648 C CA . THR A 1 85 ? -6.625 11.910 0.742 1.00 95.94 85 THR A CA 1
ATOM 649 C C . THR A 1 85 ? -5.252 11.425 1.212 1.00 95.94 85 THR A C 1
ATOM 651 O O . THR A 1 85 ? -4.251 11.964 0.760 1.00 95.94 85 THR A O 1
ATOM 654 N N . HIS A 1 86 ? -5.179 10.500 2.173 1.00 97.81 86 HIS A N 1
ATOM 655 C CA . HIS A 1 86 ? -3.913 10.016 2.724 1.00 97.81 86 HIS A CA 1
ATOM 656 C C . HIS A 1 86 ? -3.400 8.803 1.945 1.00 97.81 86 HIS A C 1
ATOM 658 O O . HIS A 1 86 ? -4.195 7.968 1.518 1.00 97.81 86 HIS A O 1
ATOM 664 N N . ASP A 1 87 ? -2.079 8.657 1.851 1.00 97.69 87 ASP A N 1
ATOM 665 C CA . ASP A 1 87 ? -1.398 7.613 1.074 1.00 97.69 87 ASP A CA 1
ATOM 666 C C . ASP A 1 87 ? -1.878 6.196 1.411 1.00 97.69 87 ASP A C 1
ATOM 668 O O . ASP A 1 87 ? -2.083 5.386 0.519 1.00 97.69 87 ASP A O 1
ATOM 672 N N . TYR A 1 88 ? -2.159 5.902 2.684 1.00 98.31 88 TYR A N 1
ATOM 673 C CA . TYR A 1 88 ? -2.723 4.606 3.092 1.00 98.31 88 TYR A CA 1
ATOM 674 C C . TYR A 1 88 ? -4.071 4.278 2.436 1.00 98.31 88 TYR A C 1
ATOM 676 O O . TYR A 1 88 ? -4.344 3.112 2.178 1.00 98.31 88 TYR A O 1
ATOM 684 N N . TYR A 1 89 ? -4.913 5.272 2.128 1.00 98.56 89 TYR A N 1
ATOM 685 C CA . TYR A 1 89 ? -6.158 5.003 1.405 1.00 98.56 89 TYR A CA 1
ATOM 686 C C . TYR A 1 89 ? -5.866 4.579 -0.037 1.00 98.56 89 TYR A C 1
ATOM 688 O O . TYR A 1 89 ? -6.437 3.601 -0.510 1.00 98.56 89 TYR A O 1
ATOM 696 N N . TYR A 1 90 ? -4.922 5.255 -0.700 1.00 98.19 90 TYR A N 1
ATOM 697 C CA . TYR A 1 90 ? -4.439 4.866 -2.027 1.00 98.19 90 TYR A CA 1
ATOM 698 C C . TYR A 1 90 ? -3.793 3.475 -1.997 1.00 98.19 90 TYR A C 1
ATOM 700 O O . TYR A 1 90 ? -4.089 2.653 -2.858 1.00 98.19 90 TYR A O 1
ATOM 708 N N . GLN A 1 91 ? -2.975 3.184 -0.981 1.00 98.12 91 GLN A N 1
ATOM 709 C CA . GLN A 1 91 ? -2.350 1.876 -0.771 1.00 98.12 91 GLN A CA 1
ATOM 710 C C . GLN A 1 91 ? -3.415 0.768 -0.739 1.00 98.12 91 GLN A C 1
ATOM 712 O O . GLN A 1 91 ? -3.363 -0.169 -1.533 1.00 98.12 91 GLN A O 1
ATOM 717 N N . ILE A 1 92 ? -4.444 0.939 0.097 1.00 98.50 92 ILE A N 1
ATOM 718 C CA . ILE A 1 92 ? -5.528 -0.033 0.270 1.00 98.50 92 ILE A CA 1
ATOM 719 C C . ILE A 1 92 ? -6.362 -0.181 -1.004 1.00 98.50 92 ILE A C 1
ATOM 721 O O . ILE A 1 92 ? -6.640 -1.304 -1.414 1.00 98.50 92 ILE A O 1
ATOM 725 N N . GLN A 1 93 ? -6.744 0.918 -1.664 1.00 98.56 93 GLN A N 1
ATOM 726 C CA . GLN A 1 93 ? -7.498 0.847 -2.923 1.00 98.56 93 GLN A CA 1
ATOM 727 C C . GLN A 1 93 ? -6.706 0.124 -4.021 1.00 98.56 93 GLN A C 1
ATOM 729 O O . GLN A 1 93 ? -7.272 -0.695 -4.745 1.00 98.56 93 GLN A O 1
ATOM 734 N N . GLY A 1 94 ? -5.391 0.353 -4.093 1.00 97.62 94 GLY A N 1
ATOM 735 C CA . GLY A 1 94 ? -4.502 -0.383 -4.989 1.00 97.62 94 GLY A CA 1
ATOM 736 C C . GLY A 1 94 ? -4.418 -1.868 -4.643 1.00 97.62 94 GLY A C 1
ATOM 737 O O . GLY A 1 94 ? -4.593 -2.708 -5.523 1.00 97.62 94 GLY A O 1
ATOM 738 N N . GLN A 1 95 ? -4.228 -2.211 -3.365 1.00 98.25 95 GLN A N 1
ATOM 739 C CA . GLN A 1 95 ? -4.211 -3.604 -2.907 1.00 98.25 95 GLN A CA 1
ATOM 740 C C . GLN A 1 95 ? -5.521 -4.327 -3.250 1.00 98.25 95 GLN A C 1
ATOM 742 O O . GLN A 1 95 ? -5.478 -5.451 -3.753 1.00 98.25 95 GLN A O 1
ATOM 747 N N . LEU A 1 96 ? -6.676 -3.687 -3.033 1.00 98.25 96 LEU A N 1
ATOM 748 C CA . LEU A 1 96 ? -7.995 -4.243 -3.357 1.00 98.25 96 LEU A CA 1
ATOM 749 C C . LEU A 1 96 ? -8.162 -4.494 -4.857 1.00 98.25 96 LEU A C 1
ATOM 751 O O . LEU A 1 96 ? -8.589 -5.583 -5.241 1.00 98.25 96 LEU A O 1
ATOM 755 N N . HIS A 1 97 ? -7.757 -3.537 -5.699 1.00 97.38 97 HIS A N 1
ATOM 756 C CA . HIS A 1 97 ? -7.793 -3.713 -7.150 1.00 97.38 97 HIS A CA 1
ATOM 757 C C . HIS A 1 97 ? -6.906 -4.875 -7.609 1.00 97.38 97 HIS A C 1
ATOM 759 O O . HIS A 1 97 ? -7.361 -5.732 -8.367 1.00 97.38 97 HIS A O 1
ATOM 765 N N . ILE A 1 98 ? -5.657 -4.920 -7.139 1.00 96.62 98 ILE A N 1
ATOM 766 C CA . ILE A 1 98 ? -4.650 -5.902 -7.566 1.00 96.62 98 ILE A CA 1
ATOM 767 C C . ILE A 1 98 ? -5.064 -7.323 -7.176 1.00 96.62 98 ILE A C 1
ATOM 769 O O . ILE A 1 98 ? -4.985 -8.250 -7.979 1.00 96.62 98 ILE A O 1
ATOM 773 N N . SER A 1 99 ? -5.545 -7.493 -5.945 1.00 95.62 99 SER A N 1
ATOM 774 C CA . SER A 1 99 ? -5.929 -8.798 -5.395 1.00 95.62 99 SER A CA 1
ATOM 775 C C . SER A 1 99 ? -7.369 -9.219 -5.713 1.00 95.62 99 SER A C 1
ATOM 777 O O . SER A 1 99 ? -7.777 -10.310 -5.313 1.00 95.62 99 SER A O 1
ATOM 779 N N . LYS A 1 100 ? -8.133 -8.371 -6.420 1.00 96.38 100 LYS A N 1
ATOM 780 C CA . LYS A 1 100 ? -9.561 -8.554 -6.746 1.00 96.38 100 LYS A CA 1
ATOM 781 C C . LYS A 1 100 ? -10.429 -8.818 -5.507 1.00 96.38 100 LYS A C 1
ATOM 783 O O . LYS A 1 100 ? -11.365 -9.610 -5.548 1.00 96.38 100 LYS A O 1
ATOM 788 N N . LYS A 1 101 ? -10.116 -8.142 -4.399 1.00 96.88 101 LYS A N 1
ATOM 789 C CA . LYS A 1 101 ? -10.843 -8.243 -3.124 1.00 96.88 101 LYS A CA 1
ATOM 790 C C . LYS A 1 101 ? -11.847 -7.105 -2.986 1.00 96.88 101 LYS A C 1
ATOM 792 O O . LYS A 1 101 ? -11.666 -6.019 -3.533 1.00 96.88 101 LYS A O 1
ATOM 797 N N . MET A 1 102 ? -12.911 -7.349 -2.233 1.00 98.19 102 MET A N 1
ATOM 798 C CA . MET A 1 102 ? -14.043 -6.428 -2.117 1.00 98.19 102 MET A CA 1
ATOM 799 C C . MET A 1 102 ? -13.840 -5.365 -1.048 1.00 98.19 102 MET A C 1
ATOM 801 O O . MET A 1 102 ? -14.324 -4.240 -1.188 1.00 98.19 102 MET A O 1
ATOM 805 N N . TYR A 1 103 ? -13.140 -5.696 0.033 1.00 98.62 103 TYR A N 1
ATOM 806 C CA . TYR A 1 103 ? -12.878 -4.748 1.109 1.00 98.62 103 TYR A CA 1
ATOM 807 C C . TYR A 1 103 ? -11.642 -5.121 1.922 1.00 98.62 103 TYR A C 1
ATOM 809 O O . TYR A 1 103 ? -11.123 -6.232 1.855 1.00 98.62 103 TYR A O 1
ATOM 817 N N . CYS A 1 104 ? -11.164 -4.160 2.700 1.00 98.69 104 CYS A N 1
ATOM 818 C CA . CYS A 1 104 ? -10.041 -4.297 3.608 1.00 98.69 104 CYS A CA 1
ATOM 819 C C . CYS A 1 104 ? -10.487 -3.937 5.023 1.00 98.69 104 CYS A C 1
ATOM 821 O O . CYS A 1 104 ? -11.162 -2.923 5.218 1.00 98.69 104 CYS A O 1
ATOM 823 N N . TYR A 1 105 ? -10.073 -4.720 6.016 1.00 98.62 105 TYR A N 1
ATOM 824 C CA . TYR A 1 105 ? -10.033 -4.251 7.396 1.00 98.62 105 TYR A CA 1
ATOM 825 C C . TYR A 1 105 ? -8.738 -3.477 7.610 1.00 98.62 105 TYR A C 1
ATOM 827 O O . TYR A 1 105 ? -7.655 -4.055 7.674 1.00 98.62 105 TYR A O 1
ATOM 835 N N . PHE A 1 106 ? -8.860 -2.156 7.689 1.00 98.62 106 PHE A N 1
ATOM 836 C CA . PHE A 1 106 ? -7.772 -1.276 8.078 1.00 98.62 106 PHE A CA 1
ATOM 837 C C . PHE A 1 106 ? -7.691 -1.234 9.602 1.00 98.62 106 PHE A C 1
ATOM 839 O O . PHE A 1 106 ? -8.594 -0.726 10.271 1.00 98.62 106 PHE A O 1
ATOM 846 N N . VAL A 1 107 ? -6.624 -1.802 10.151 1.00 98.38 107 VAL A N 1
ATOM 847 C CA . VAL A 1 107 ? -6.410 -1.943 11.589 1.00 98.38 107 VAL A CA 1
ATOM 848 C C . VAL A 1 107 ? -5.370 -0.936 12.040 1.00 98.38 107 VAL A C 1
ATOM 850 O O . VAL A 1 107 ? -4.236 -0.938 11.571 1.00 98.38 107 VAL A O 1
ATOM 853 N N . VAL A 1 108 ? -5.730 -0.098 13.004 1.00 97.88 108 VAL A N 1
ATOM 854 C CA . VAL A 1 108 ? -4.787 0.779 13.695 1.00 97.88 108 VAL A CA 1
ATOM 855 C C . VAL A 1 108 ? -4.657 0.279 15.121 1.00 97.88 108 VAL A C 1
ATOM 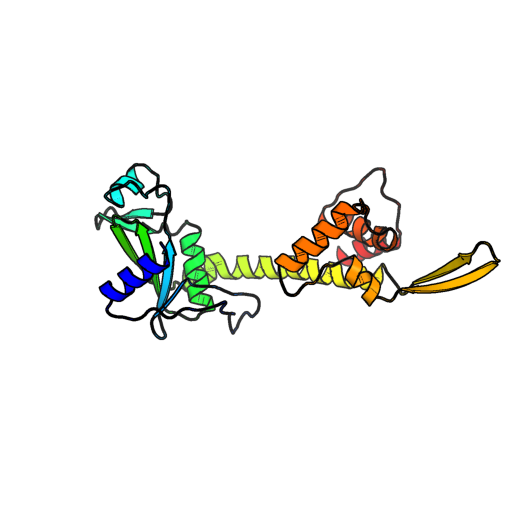857 O O . VAL A 1 108 ? -5.645 0.219 15.854 1.00 97.88 108 VAL A O 1
ATOM 860 N N . PHE A 1 109 ? -3.445 -0.108 15.499 1.00 97.38 109 PHE A N 1
ATOM 861 C CA . PHE A 1 109 ? -3.194 -0.807 16.753 1.00 97.38 109 PHE A CA 1
ATOM 862 C C . PHE A 1 109 ? -2.150 -0.097 17.615 1.00 97.38 109 PHE A C 1
ATOM 864 O O . PHE A 1 109 ? -1.090 0.305 17.132 1.00 97.38 109 PHE A O 1
ATOM 871 N N . SER A 1 110 ? -2.452 -0.019 18.905 1.00 95.06 110 SER A N 1
ATOM 872 C CA . SER A 1 110 ? -1.533 0.269 20.003 1.00 95.06 110 SER A CA 1
ATOM 873 C C . SER A 1 110 ? -1.768 -0.767 21.106 1.00 95.06 110 SER A C 1
ATOM 875 O O . SER A 1 110 ? -2.796 -1.438 21.121 1.00 95.06 110 SER A O 1
ATOM 877 N N . GLU A 1 111 ? -0.856 -0.891 22.067 1.00 92.56 111 GLU A N 1
ATOM 878 C CA . GLU A 1 111 ? -1.022 -1.825 23.193 1.00 92.56 111 GLU A CA 1
ATOM 879 C C . GLU A 1 111 ? -2.284 -1.528 24.022 1.00 92.56 111 GLU A C 1
ATOM 881 O O . GLU A 1 111 ? -2.894 -2.438 24.577 1.00 92.56 111 GLU A O 1
ATOM 886 N N . ASN A 1 112 ? -2.719 -0.264 24.043 1.00 92.19 112 ASN A N 1
ATOM 887 C CA . ASN A 1 112 ? -3.880 0.187 24.812 1.00 92.19 112 ASN A CA 1
ATOM 888 C C . ASN A 1 112 ? -5.215 0.070 24.060 1.00 92.19 112 ASN A C 1
ATOM 890 O O . ASN A 1 112 ? -6.276 0.076 24.683 1.00 92.19 112 ASN A O 1
ATOM 894 N N . TRP A 1 113 ? -5.201 0.025 22.725 1.00 94.62 113 TRP A N 1
ATOM 895 C CA . TRP A 1 113 ? -6.423 0.110 21.926 1.00 94.62 113 TRP A CA 1
ATOM 896 C C . TRP A 1 113 ? -6.247 -0.455 20.520 1.00 94.62 113 TRP A C 1
ATOM 898 O O . TRP A 1 113 ? -5.169 -0.458 19.931 1.00 94.62 113 TRP A O 1
ATOM 908 N N . ILE A 1 114 ? -7.368 -0.871 19.940 1.00 96.25 114 ILE A N 1
ATOM 909 C CA . ILE A 1 114 ? -7.453 -1.320 18.555 1.00 96.25 114 ILE A CA 1
ATOM 910 C C . ILE A 1 114 ? -8.630 -0.627 17.881 1.00 96.25 114 ILE A C 1
ATOM 912 O O . ILE A 1 114 ? -9.750 -0.623 18.394 1.00 96.25 114 ILE A O 1
ATOM 916 N N . HIS A 1 115 ? -8.367 -0.041 16.724 1.00 96.69 115 HIS A N 1
ATOM 917 C CA . HIS A 1 115 ? -9.375 0.546 15.859 1.00 96.69 115 HIS A CA 1
ATOM 918 C C . HIS A 1 115 ? -9.398 -0.213 14.538 1.00 96.69 115 HIS A C 1
ATOM 920 O O . HIS A 1 115 ? -8.347 -0.508 13.974 1.00 96.69 115 HIS A O 1
ATOM 926 N N . ILE A 1 116 ? -10.596 -0.548 14.068 1.00 97.69 116 ILE A N 1
ATOM 927 C CA . ILE A 1 116 ? -10.803 -1.320 12.846 1.00 97.69 116 ILE A CA 1
ATOM 928 C C . ILE A 1 116 ? -11.802 -0.551 11.988 1.00 97.69 116 ILE A C 1
ATOM 930 O O . ILE A 1 116 ? -12.947 -0.353 12.394 1.00 97.69 116 ILE A O 1
ATOM 934 N N . GLU A 1 117 ? -11.378 -0.154 10.795 1.00 97.81 117 GLU A N 1
ATOM 935 C CA . GLU A 1 117 ? -12.236 0.442 9.777 1.00 97.81 117 GLU A CA 1
ATOM 936 C C . GLU A 1 117 ? -12.394 -0.533 8.609 1.00 97.81 117 GLU A C 1
ATOM 938 O O . GLU A 1 117 ? -11.412 -1.049 8.077 1.00 97.81 117 GLU A O 1
ATOM 943 N N . LYS A 1 118 ? -13.633 -0.776 8.172 1.00 97.81 118 LYS A N 1
ATOM 944 C CA . LYS A 1 118 ? -13.899 -1.513 6.933 1.00 97.81 118 LYS A CA 1
ATOM 945 C C . LYS A 1 118 ? -13.866 -0.543 5.752 1.00 97.81 118 LYS A C 1
ATOM 947 O O . LYS A 1 118 ? -14.735 0.317 5.636 1.00 97.81 118 LYS A O 1
ATOM 952 N N . ILE A 1 119 ? -12.900 -0.716 4.857 1.00 98.38 119 ILE A N 1
ATOM 953 C CA . ILE A 1 119 ? -12.740 0.092 3.646 1.00 98.38 119 ILE A CA 1
ATOM 954 C C . ILE A 1 119 ? -13.127 -0.748 2.435 1.00 98.38 119 ILE A C 1
ATOM 956 O O . ILE A 1 119 ? -12.496 -1.761 2.156 1.00 98.38 119 ILE A O 1
ATOM 960 N N . VAL A 1 120 ? -14.165 -0.329 1.717 1.00 98.50 120 VAL A N 1
ATOM 961 C CA . VAL A 1 120 ? -14.657 -1.024 0.519 1.00 98.50 120 VAL A CA 1
ATOM 962 C C . VAL A 1 120 ? -13.881 -0.562 -0.714 1.00 98.50 120 VAL A C 1
ATOM 964 O O . VAL A 1 120 ? -13.443 0.593 -0.782 1.00 98.50 120 VAL A O 1
ATOM 967 N N . TYR A 1 121 ? -13.699 -1.466 -1.675 1.00 98.50 121 TYR A N 1
ATOM 968 C CA . TYR A 1 121 ? -13.138 -1.131 -2.976 1.00 98.50 121 TYR A CA 1
ATOM 969 C C . TYR A 1 121 ? -14.008 -0.088 -3.685 1.00 98.50 121 TYR A C 1
ATOM 971 O O . TYR A 1 121 ? -15.234 -0.183 -3.707 1.00 98.50 121 TYR A O 1
ATOM 979 N N . ASN A 1 122 ? -13.361 0.922 -4.249 1.00 98.19 122 ASN A N 1
ATOM 980 C CA . ASN A 1 122 ? -13.991 2.002 -4.980 1.00 98.19 122 ASN A CA 1
ATOM 981 C C . ASN A 1 122 ? -13.403 2.038 -6.395 1.00 98.19 122 ASN A C 1
ATOM 983 O O . ASN A 1 122 ? -12.347 2.630 -6.625 1.00 98.19 122 ASN A O 1
ATOM 987 N N . ASP A 1 123 ? -14.094 1.384 -7.330 1.00 97.12 123 ASP A N 1
ATOM 988 C CA . ASP A 1 123 ? -13.676 1.329 -8.734 1.00 97.12 123 ASP A CA 1
ATOM 989 C C . ASP A 1 123 ? -13.626 2.725 -9.363 1.00 97.12 123 ASP A C 1
ATOM 991 O O . ASP A 1 123 ? -12.640 3.065 -10.006 1.00 97.12 123 ASP A O 1
ATOM 995 N N . GLU A 1 124 ? -14.607 3.587 -9.084 1.00 97.69 124 GLU A N 1
ATOM 996 C CA . GLU A 1 124 ? -14.615 4.962 -9.595 1.00 97.69 124 GLU A CA 1
ATOM 997 C C . GLU A 1 124 ? -13.356 5.729 -9.160 1.00 97.69 124 GLU A C 1
ATOM 999 O O . GLU A 1 124 ? -12.691 6.363 -9.980 1.00 97.69 124 GLU A O 1
ATOM 1004 N N . PHE A 1 125 ? -12.973 5.621 -7.884 1.00 97.38 125 PHE A N 1
ATOM 1005 C CA . PHE A 1 125 ? -11.736 6.216 -7.379 1.00 97.38 125 PHE A CA 1
ATOM 1006 C C . PHE A 1 125 ? -10.498 5.610 -8.048 1.00 97.38 125 PHE A C 1
ATOM 1008 O O . PHE A 1 125 ? -9.591 6.343 -8.440 1.00 97.38 125 PHE A O 1
ATOM 1015 N N . TRP A 1 126 ? -10.450 4.287 -8.220 1.00 96.31 126 TRP A N 1
ATOM 1016 C CA . TRP A 1 126 ? -9.340 3.632 -8.908 1.00 96.31 126 TRP A CA 1
ATOM 1017 C C . TRP A 1 126 ? -9.187 4.134 -10.351 1.00 96.31 126 TRP A C 1
ATOM 1019 O O . TRP A 1 126 ? -8.091 4.556 -10.732 1.00 96.31 126 TRP A O 1
ATOM 1029 N N . GLN A 1 127 ? -10.266 4.138 -11.136 1.00 95.44 127 GLN A N 1
ATOM 1030 C CA . GLN A 1 127 ? -10.240 4.554 -12.540 1.00 95.44 127 GLN A CA 1
ATOM 1031 C C . GLN A 1 127 ? -9.866 6.033 -12.684 1.00 95.44 127 GLN A C 1
ATOM 1033 O O . GLN A 1 127 ? -8.976 6.376 -13.468 1.00 95.44 127 GLN A O 1
ATOM 1038 N N . ASN A 1 128 ? -10.503 6.900 -11.892 1.00 95.12 128 ASN A N 1
ATOM 1039 C CA . ASN A 1 128 ? -10.377 8.348 -12.043 1.00 95.12 128 ASN A CA 1
ATOM 1040 C C . ASN A 1 128 ? -9.094 8.901 -11.411 1.00 95.12 128 ASN A C 1
ATOM 1042 O O . ASN A 1 128 ? -8.478 9.810 -11.969 1.00 95.12 128 ASN A O 1
ATOM 1046 N N . GLU A 1 129 ? -8.654 8.354 -10.274 1.00 95.19 129 GLU A N 1
ATOM 1047 C CA . GLU A 1 129 ? -7.553 8.942 -9.502 1.00 95.19 129 GLU A CA 1
ATOM 1048 C C . GLU A 1 129 ? -6.232 8.185 -9.587 1.00 95.19 129 GLU A C 1
ATOM 1050 O O . GLU A 1 129 ? -5.181 8.817 -9.431 1.00 95.19 129 GLU A O 1
ATOM 1055 N N . MET A 1 130 ? -6.249 6.870 -9.831 1.00 95.44 130 MET A N 1
ATOM 1056 C CA . MET A 1 130 ? -5.062 6.017 -9.679 1.00 95.44 130 MET A CA 1
ATOM 1057 C C . MET A 1 130 ? -4.579 5.404 -10.993 1.00 95.44 130 MET A C 1
ATOM 1059 O O . MET A 1 130 ? -3.430 5.626 -11.382 1.00 95.44 130 MET A O 1
ATOM 1063 N N . CYS A 1 131 ? -5.437 4.652 -11.683 1.00 93.25 131 CYS A N 1
ATOM 1064 C CA . CYS A 1 131 ? -5.062 3.735 -12.762 1.00 93.25 131 CYS A CA 1
ATOM 1065 C C . CYS A 1 131 ? -4.236 4.419 -13.858 1.00 93.25 131 CYS A C 1
ATOM 1067 O O . CYS A 1 131 ? -3.136 3.973 -14.193 1.00 93.25 131 CYS A O 1
ATOM 1069 N N . THR A 1 132 ? -4.721 5.557 -14.361 1.00 92.25 132 THR A N 1
ATOM 1070 C CA . THR A 1 132 ? -4.046 6.322 -15.419 1.00 92.25 132 THR A CA 1
ATOM 1071 C C . THR A 1 132 ? -2.686 6.855 -14.967 1.00 92.25 132 THR A C 1
ATOM 1073 O O . THR A 1 132 ? -1.707 6.751 -15.706 1.00 92.25 132 THR A O 1
ATOM 1076 N N . LYS A 1 133 ? -2.591 7.396 -13.744 1.00 93.19 133 LYS A N 1
ATOM 1077 C CA . LYS A 1 133 ? -1.347 7.977 -13.211 1.00 93.19 133 LYS A CA 1
ATOM 1078 C C . LYS A 1 133 ? -0.289 6.893 -12.986 1.00 93.19 133 LYS A C 1
ATOM 1080 O O . LYS A 1 133 ? 0.855 7.069 -13.397 1.00 93.19 133 LYS A O 1
ATOM 1085 N N . LEU A 1 134 ? -0.683 5.761 -12.400 1.00 91.81 134 LEU A N 1
ATOM 1086 C CA . LEU A 1 134 ? 0.203 4.620 -12.145 1.00 91.81 134 LEU A CA 1
ATOM 1087 C C . LEU A 1 134 ? 0.665 3.952 -13.443 1.00 91.81 134 LEU A C 1
ATOM 1089 O O . LEU A 1 134 ? 1.847 3.651 -13.597 1.00 91.81 134 LEU A O 1
ATOM 1093 N N . THR A 1 135 ? -0.245 3.769 -14.401 1.00 89.81 135 THR A N 1
ATOM 1094 C CA . THR A 1 135 ? 0.090 3.187 -15.708 1.00 89.81 135 THR A CA 1
ATOM 1095 C C . THR A 1 135 ? 1.043 4.093 -16.470 1.00 89.81 135 THR A C 1
ATOM 1097 O O . THR A 1 135 ? 2.060 3.625 -16.976 1.00 89.81 135 THR A O 1
ATOM 1100 N N . LYS A 1 136 ? 0.768 5.402 -16.499 1.00 88.88 136 LYS A N 1
ATOM 1101 C CA . LYS A 1 136 ? 1.668 6.380 -17.110 1.00 88.88 136 LYS A CA 1
ATOM 1102 C C . LYS A 1 136 ? 3.051 6.346 -16.463 1.00 88.88 136 LYS A C 1
ATOM 1104 O O . LYS A 1 136 ? 4.037 6.257 -17.182 1.00 88.88 136 LYS A O 1
ATOM 1109 N N . PHE A 1 137 ? 3.120 6.344 -15.131 1.00 86.19 137 PHE A N 1
ATOM 1110 C CA . PHE A 1 137 ? 4.387 6.242 -14.406 1.00 86.19 137 PHE A CA 1
ATOM 1111 C C . PHE A 1 137 ? 5.177 4.992 -14.815 1.00 86.19 137 PHE A C 1
ATOM 1113 O O . PHE A 1 137 ? 6.345 5.099 -15.183 1.00 86.19 137 PHE A O 1
ATOM 1120 N N . TYR A 1 138 ? 4.535 3.820 -14.836 1.00 83.38 138 TYR A N 1
ATOM 1121 C CA . TYR A 1 138 ? 5.198 2.589 -15.261 1.00 83.38 138 TYR A CA 1
ATOM 1122 C C . TYR A 1 138 ? 5.663 2.649 -16.721 1.00 83.38 138 TYR A C 1
ATOM 1124 O O . TYR A 1 138 ? 6.793 2.268 -17.021 1.00 83.38 138 TYR A O 1
ATOM 1132 N N . LEU A 1 139 ? 4.827 3.135 -17.641 1.00 82.00 139 LEU A N 1
ATOM 1133 C CA . LEU A 1 139 ? 5.172 3.229 -19.062 1.00 82.00 139 LEU A CA 1
ATOM 1134 C C . LEU A 1 139 ? 6.313 4.221 -19.316 1.00 82.00 139 LEU A C 1
ATOM 1136 O O . LEU A 1 139 ? 7.212 3.932 -20.101 1.00 82.00 139 LEU A O 1
ATOM 1140 N N . ASP A 1 140 ? 6.320 5.360 -18.632 1.00 78.12 140 ASP A N 1
ATOM 1141 C CA . ASP A 1 140 ? 7.371 6.368 -18.777 1.00 78.12 140 ASP A CA 1
ATOM 1142 C C . ASP A 1 140 ? 8.706 5.865 -18.184 1.00 78.12 140 ASP A C 1
ATOM 1144 O O . ASP A 1 140 ? 9.770 6.005 -18.800 1.00 78.12 140 ASP A O 1
ATOM 1148 N N . CYS A 1 141 ? 8.664 5.180 -17.035 1.00 72.31 141 CYS A N 1
ATOM 1149 C CA . CYS A 1 141 ? 9.847 4.556 -16.436 1.00 72.31 141 CYS A CA 1
ATOM 1150 C C . CYS A 1 141 ? 10.362 3.359 -17.251 1.00 72.31 141 CYS A C 1
ATOM 1152 O O . CYS A 1 141 ? 11.561 3.260 -17.505 1.00 72.31 141 CYS A O 1
ATOM 1154 N N . SER A 1 142 ? 9.481 2.466 -17.709 1.00 67.75 142 SER A N 1
ATOM 1155 C CA . SER A 1 142 ? 9.864 1.283 -18.495 1.00 67.75 142 SER A CA 1
ATOM 1156 C C . SER A 1 142 ? 10.428 1.656 -19.861 1.00 67.75 142 SER A C 1
ATOM 1158 O O . SER A 1 142 ? 11.428 1.071 -20.271 1.00 67.75 142 SER A O 1
ATOM 1160 N N . LYS A 1 143 ? 9.885 2.683 -20.531 1.00 64.38 143 LYS A N 1
ATOM 1161 C CA . LYS A 1 143 ? 10.508 3.270 -21.727 1.00 64.38 143 LYS A CA 1
ATOM 1162 C C . LYS A 1 143 ? 11.930 3.717 -21.436 1.00 64.38 143 LYS A C 1
ATOM 1164 O O . LYS A 1 143 ? 12.824 3.387 -22.203 1.00 64.38 143 LYS A O 1
ATOM 1169 N N . SER A 1 144 ? 12.154 4.405 -20.319 1.00 65.94 144 SER A N 1
ATOM 1170 C CA . SER A 1 144 ? 13.497 4.840 -19.925 1.00 65.94 144 SER A CA 1
ATOM 1171 C C . SER A 1 144 ? 14.434 3.643 -19.718 1.00 65.94 144 SER A C 1
ATOM 1173 O O . SER A 1 144 ? 15.544 3.650 -20.239 1.00 65.94 144 SER A O 1
ATOM 1175 N N . CYS A 1 145 ? 13.979 2.570 -19.063 1.00 64.44 145 CYS A N 1
ATOM 1176 C CA . CYS A 1 145 ? 14.761 1.339 -18.893 1.00 64.44 145 CYS A CA 1
ATOM 1177 C C . CYS A 1 145 ? 15.053 0.611 -20.218 1.00 64.44 145 CYS A C 1
ATOM 1179 O O . CYS A 1 145 ? 16.180 0.172 -20.440 1.00 64.44 145 CYS A O 1
ATOM 1181 N N . ILE A 1 146 ? 14.070 0.499 -21.115 1.00 64.62 146 ILE A N 1
ATOM 1182 C CA . ILE A 1 146 ? 14.224 -0.157 -22.425 1.00 64.62 146 ILE A CA 1
ATOM 1183 C C . ILE A 1 146 ? 15.142 0.666 -23.329 1.00 64.62 146 ILE A C 1
ATOM 1185 O O . ILE A 1 146 ? 16.043 0.111 -23.953 1.00 64.62 146 ILE A O 1
ATOM 1189 N N . ILE A 1 147 ? 14.963 1.988 -23.363 1.00 64.38 147 ILE A N 1
ATOM 1190 C CA . ILE A 1 147 ? 15.843 2.913 -24.081 1.00 64.38 147 ILE A CA 1
ATOM 1191 C C . ILE A 1 147 ? 17.270 2.770 -23.542 1.00 64.38 147 ILE A C 1
ATOM 1193 O O . ILE A 1 147 ? 18.188 2.564 -24.325 1.00 64.38 147 ILE A O 1
ATOM 1197 N N . MET A 1 148 ? 17.467 2.754 -22.222 1.00 63.69 148 MET A N 1
ATOM 1198 C CA . MET A 1 148 ? 18.782 2.516 -21.613 1.00 63.69 148 MET A CA 1
ATOM 1199 C C . MET A 1 148 ? 19.407 1.180 -22.042 1.00 63.69 148 MET A C 1
ATOM 1201 O O . MET A 1 148 ? 20.584 1.140 -22.400 1.00 63.69 148 MET A O 1
ATOM 1205 N N . TYR A 1 149 ? 18.622 0.100 -22.075 1.00 62.56 149 TYR A N 1
ATOM 1206 C CA . TYR A 1 149 ? 19.085 -1.222 -22.505 1.00 62.56 149 TYR A CA 1
ATOM 1207 C C . TYR A 1 149 ? 19.458 -1.271 -24.001 1.00 62.56 149 TYR A C 1
ATOM 1209 O O . TYR A 1 149 ? 20.510 -1.800 -24.366 1.00 62.56 149 TYR A O 1
ATOM 1217 N N . LEU A 1 150 ? 18.633 -0.688 -24.877 1.00 62.53 150 LEU A N 1
ATOM 1218 C CA . LEU A 1 150 ? 18.863 -0.652 -26.328 1.00 62.53 150 LEU A CA 1
ATOM 1219 C C . LEU A 1 150 ? 20.031 0.266 -26.708 1.00 62.53 150 LEU A C 1
ATOM 1221 O O . LEU A 1 150 ? 20.863 -0.095 -27.539 1.00 62.53 150 LEU A O 1
ATOM 1225 N N . LEU A 1 151 ? 20.141 1.430 -26.067 1.00 62.31 151 LEU A N 1
ATOM 1226 C CA . LEU A 1 151 ? 21.243 2.368 -26.285 1.00 62.31 151 LEU A CA 1
ATOM 1227 C C . LEU A 1 151 ? 22.585 1.773 -25.873 1.00 62.31 151 LEU A C 1
ATOM 1229 O O . LEU A 1 151 ? 23.585 2.008 -26.545 1.00 62.31 151 LEU A O 1
ATOM 1233 N N . HIS A 1 152 ? 22.610 0.957 -24.822 1.00 60.66 152 HIS A N 1
ATOM 1234 C CA . HIS A 1 152 ? 23.801 0.209 -24.447 1.00 60.66 152 HIS A CA 1
ATOM 1235 C C . HIS A 1 152 ? 24.227 -0.785 -25.549 1.00 60.66 152 HIS A C 1
ATOM 1237 O O . HIS A 1 152 ? 25.410 -0.862 -25.878 1.00 60.66 152 HIS A O 1
ATOM 1243 N N . ALA A 1 153 ? 23.284 -1.501 -26.174 1.00 60.66 153 ALA A N 1
ATOM 1244 C CA . ALA A 1 153 ? 23.583 -2.411 -27.287 1.00 60.66 153 ALA A CA 1
ATOM 1245 C C . ALA A 1 153 ? 24.108 -1.689 -28.548 1.00 60.66 153 ALA A C 1
ATOM 1247 O O . ALA A 1 153 ? 24.898 -2.263 -29.296 1.00 60.66 153 ALA A O 1
ATOM 1248 N N . ILE A 1 154 ? 23.698 -0.436 -28.772 1.00 62.38 154 ILE A N 1
ATOM 1249 C CA . ILE A 1 154 ? 24.127 0.392 -29.913 1.00 62.38 154 ILE A CA 1
ATOM 1250 C C . ILE A 1 154 ? 25.480 1.069 -29.650 1.00 62.38 154 ILE A C 1
ATOM 1252 O O . ILE A 1 154 ? 26.339 1.111 -30.530 1.00 62.38 154 ILE A O 1
ATOM 1256 N N . LEU A 1 155 ? 25.678 1.619 -28.450 1.00 58.84 155 LEU A N 1
ATOM 1257 C CA . LEU A 1 155 ? 26.850 2.435 -28.111 1.00 58.84 155 LEU A CA 1
ATOM 1258 C C . LEU A 1 155 ? 28.064 1.609 -27.681 1.00 58.84 155 LEU A C 1
ATOM 1260 O O . LEU A 1 155 ? 29.179 2.134 -27.707 1.00 58.84 155 LEU A O 1
ATOM 1264 N N . ILE A 1 156 ? 27.867 0.337 -27.325 1.00 59.28 156 ILE A N 1
ATOM 1265 C CA . ILE A 1 156 ? 28.949 -0.590 -26.982 1.00 59.28 156 ILE A CA 1
ATOM 1266 C C . ILE A 1 156 ? 28.885 -1.806 -27.912 1.00 59.28 156 ILE A C 1
ATOM 1268 O O . ILE A 1 156 ? 28.455 -2.894 -27.516 1.00 59.28 156 ILE A O 1
ATOM 1272 N N . PRO A 1 157 ? 29.305 -1.647 -29.181 1.00 56.34 157 PRO A N 1
ATOM 1273 C CA . PRO A 1 157 ? 29.488 -2.788 -30.057 1.00 56.34 157 PRO A CA 1
ATOM 1274 C C . PRO A 1 157 ? 30.572 -3.709 -29.489 1.00 56.34 157 PRO A C 1
ATOM 1276 O O . PRO A 1 157 ? 31.429 -3.310 -28.699 1.00 56.34 157 PRO A O 1
ATOM 1279 N N . THR A 1 158 ? 30.550 -4.969 -29.917 1.00 55.97 158 THR A N 1
ATOM 1280 C CA . THR A 1 158 ? 31.563 -5.959 -29.535 1.00 55.97 158 THR A CA 1
ATOM 1281 C C . THR A 1 158 ? 32.958 -5.457 -29.916 1.00 55.97 158 THR A C 1
ATOM 1283 O O . THR A 1 158 ? 33.329 -5.472 -31.090 1.00 55.97 158 THR A O 1
ATOM 1286 N N . ASN A 1 159 ? 33.743 -5.031 -28.929 1.00 57.75 159 ASN A N 1
ATOM 1287 C CA . ASN A 1 159 ? 35.056 -4.438 -29.154 1.00 57.75 159 ASN A CA 1
ATOM 1288 C C . ASN A 1 159 ? 36.164 -5.467 -28.921 1.00 57.75 159 ASN A C 1
ATOM 1290 O O . ASN A 1 159 ? 36.120 -6.271 -27.986 1.00 57.75 159 ASN A O 1
ATOM 1294 N N . LYS A 1 160 ? 37.180 -5.439 -29.785 1.00 59.78 160 LYS A N 1
ATOM 1295 C CA . LYS A 1 160 ? 38.421 -6.200 -29.611 1.00 59.78 160 LYS A CA 1
ATOM 1296 C C . LYS A 1 160 ? 39.507 -5.240 -29.150 1.00 59.78 160 LYS A C 1
ATOM 1298 O O . LYS A 1 160 ? 39.914 -4.371 -29.916 1.00 59.78 160 LYS A O 1
ATOM 1303 N N . LYS A 1 161 ? 39.985 -5.395 -27.918 1.00 62.66 161 LYS A N 1
ATOM 1304 C CA . LYS A 1 161 ? 41.113 -4.620 -27.394 1.00 62.66 161 LYS A CA 1
ATOM 1305 C C . LYS A 1 161 ? 42.372 -5.463 -27.549 1.00 62.66 161 LYS A C 1
ATOM 1307 O O . LYS A 1 161 ? 42.455 -6.556 -26.992 1.00 62.66 161 LYS A O 1
ATOM 1312 N N . SER A 1 162 ? 43.320 -4.984 -28.349 1.00 59.19 162 SER A N 1
ATOM 1313 C CA . SER A 1 162 ? 44.636 -5.609 -28.474 1.00 59.19 162 SER A CA 1
ATOM 1314 C C . SER A 1 162 ? 45.619 -4.916 -27.540 1.00 59.19 162 SER A C 1
ATOM 1316 O O . SER A 1 162 ? 45.868 -3.722 -27.702 1.00 59.19 162 SER A O 1
ATOM 1318 N N . SER A 1 163 ? 46.193 -5.651 -26.598 1.00 67.75 163 SER A N 1
ATOM 1319 C CA . SER A 1 163 ? 47.318 -5.200 -25.780 1.00 67.75 163 SER A CA 1
ATOM 1320 C C . SER A 1 163 ? 48.570 -5.981 -26.160 1.00 67.75 163 SER A C 1
ATOM 1322 O O . SER A 1 163 ? 48.494 -7.157 -26.512 1.00 67.75 163 SER A O 1
ATOM 1324 N N . THR A 1 164 ? 49.722 -5.322 -26.112 1.00 60.34 164 THR A N 1
ATOM 1325 C CA . THR A 1 164 ? 51.022 -5.964 -26.319 1.00 60.34 164 THR A CA 1
ATOM 1326 C C . THR A 1 164 ? 51.761 -5.919 -24.994 1.00 60.34 164 THR A C 1
ATOM 1328 O O . THR A 1 164 ? 51.884 -4.840 -24.414 1.00 60.34 164 THR A O 1
ATOM 1331 N N . ASP A 1 165 ? 52.197 -7.069 -24.489 1.00 75.06 165 ASP A N 1
ATOM 1332 C CA . ASP A 1 165 ? 53.000 -7.110 -23.267 1.00 75.06 165 ASP A CA 1
ATOM 1333 C C . ASP A 1 165 ? 54.443 -6.633 -23.511 1.00 75.06 165 ASP A C 1
ATOM 1335 O O . ASP A 1 165 ? 54.864 -6.372 -24.642 1.00 75.06 165 ASP A O 1
ATOM 1339 N N . SER A 1 166 ? 55.217 -6.507 -22.432 1.00 69.62 166 SER A N 1
ATOM 1340 C CA . SER A 1 166 ? 56.620 -6.077 -22.469 1.00 69.62 166 SER A CA 1
ATOM 1341 C C . SER A 1 166 ? 57.547 -7.024 -23.244 1.00 69.62 166 SER A C 1
ATOM 1343 O O . SER A 1 166 ? 58.680 -6.648 -23.532 1.00 69.62 166 SER A O 1
ATOM 1345 N N . GLN A 1 167 ? 57.078 -8.221 -23.614 1.00 76.00 167 GLN A N 1
ATOM 1346 C CA . GLN A 1 167 ? 57.799 -9.195 -24.438 1.00 76.00 167 GLN A CA 1
ATOM 1347 C C . GLN A 1 167 ? 57.308 -9.215 -25.897 1.00 76.00 167 GLN A C 1
ATOM 1349 O O . GLN A 1 167 ? 57.753 -10.042 -26.691 1.00 76.00 167 GLN A O 1
ATOM 1354 N N . GLY A 1 168 ? 56.411 -8.299 -26.281 1.00 72.06 168 GLY A N 1
ATOM 1355 C CA . GLY A 1 168 ? 55.914 -8.171 -27.652 1.00 72.06 168 GLY A CA 1
ATOM 1356 C C . GLY A 1 168 ? 54.750 -9.104 -27.999 1.00 72.06 168 GLY A C 1
ATOM 1357 O O . GLY A 1 168 ? 54.298 -9.112 -29.149 1.00 72.06 168 GLY A O 1
ATOM 1358 N N . LYS A 1 169 ? 54.221 -9.879 -27.045 1.00 72.00 169 LYS A N 1
ATOM 1359 C CA . LYS A 1 169 ? 53.096 -10.788 -27.286 1.00 72.00 169 LYS A CA 1
ATOM 1360 C C . LYS A 1 169 ? 51.790 -10.000 -27.312 1.00 72.00 169 LYS A C 1
ATOM 1362 O O . LYS A 1 169 ? 51.407 -9.342 -26.344 1.00 72.00 169 LYS A O 1
ATOM 1367 N N . LYS A 1 170 ? 51.078 -10.094 -28.437 1.00 76.19 170 LYS A N 1
ATOM 1368 C CA . LYS A 1 170 ? 49.751 -9.492 -28.609 1.00 76.19 170 LYS A CA 1
ATOM 1369 C C . LYS A 1 170 ? 48.672 -10.379 -27.998 1.00 76.19 170 LYS A C 1
ATOM 1371 O O . LYS A 1 170 ? 48.515 -11.532 -28.391 1.00 76.19 170 LYS A O 1
ATOM 1376 N N . THR A 1 171 ? 47.882 -9.806 -27.103 1.00 67.94 171 THR A N 1
ATOM 1377 C CA . THR A 1 171 ? 46.691 -10.423 -26.517 1.00 67.94 171 THR A CA 1
ATOM 1378 C C . THR A 1 171 ? 45.469 -9.669 -27.018 1.00 67.94 171 THR A C 1
ATOM 1380 O O . THR A 1 171 ? 45.423 -8.444 -26.940 1.00 67.94 171 THR A O 1
ATOM 1383 N N . ILE A 1 172 ? 44.488 -10.384 -27.569 1.00 68.81 172 ILE A N 1
ATOM 1384 C CA . ILE A 1 172 ? 43.240 -9.789 -28.055 1.00 68.81 172 ILE A CA 1
ATOM 1385 C C . ILE A 1 172 ? 42.125 -10.216 -27.112 1.00 68.81 172 ILE A C 1
ATOM 1387 O O . ILE A 1 172 ? 41.750 -11.386 -27.087 1.00 68.81 172 ILE A O 1
ATOM 1391 N N . VAL A 1 173 ? 41.577 -9.262 -26.365 1.00 67.44 173 VAL A N 1
ATOM 1392 C CA . VAL A 1 173 ? 40.388 -9.482 -25.540 1.00 67.44 173 VAL A CA 1
ATOM 1393 C C . VAL A 1 173 ? 39.172 -9.025 -26.333 1.00 67.44 173 VAL A C 1
ATOM 1395 O O . VAL A 1 173 ? 39.116 -7.883 -26.794 1.00 67.44 173 VAL A O 1
ATOM 1398 N N . LYS A 1 174 ? 38.214 -9.931 -26.535 1.00 63.28 174 LYS A N 1
ATOM 1399 C CA . LYS A 1 174 ? 36.922 -9.631 -27.157 1.00 63.28 174 LYS A CA 1
ATOM 1400 C C . LYS A 1 174 ? 35.904 -9.432 -26.041 1.00 63.28 174 LYS A C 1
ATOM 1402 O O . LYS A 1 174 ? 35.643 -10.372 -25.303 1.00 63.28 174 LYS A O 1
ATOM 1407 N N . TYR A 1 175 ? 35.329 -8.242 -25.955 1.00 60.44 175 TYR A N 1
ATOM 1408 C CA . TYR A 1 175 ? 34.259 -7.938 -25.010 1.00 60.44 175 TYR A CA 1
ATOM 1409 C C . TYR A 1 175 ? 32.919 -8.130 -25.709 1.00 60.44 175 TYR A C 1
ATOM 1411 O O . TYR A 1 175 ? 32.676 -7.523 -26.756 1.00 60.44 175 TYR A O 1
ATOM 1419 N N . SER A 1 176 ? 32.081 -9.018 -25.182 1.00 62.62 176 SER A N 1
ATOM 1420 C CA . SER A 1 176 ? 30.737 -9.246 -25.704 1.00 62.62 176 SER A CA 1
ATOM 1421 C C . SER A 1 176 ? 29.758 -8.175 -25.215 1.00 62.62 176 SER A C 1
ATOM 1423 O O . SER A 1 176 ? 30.020 -7.446 -24.258 1.00 62.62 176 SER A O 1
ATOM 1425 N N . ILE A 1 177 ? 28.590 -8.104 -25.860 1.00 58.19 177 ILE A N 1
ATOM 1426 C CA . ILE A 1 177 ? 27.480 -7.251 -25.409 1.00 58.19 177 ILE A CA 1
ATOM 1427 C C . ILE A 1 177 ? 27.058 -7.632 -23.977 1.00 58.19 177 ILE A C 1
ATOM 1429 O O . ILE A 1 177 ? 26.776 -6.747 -23.171 1.00 58.19 177 ILE A O 1
ATOM 1433 N N . GLN A 1 178 ? 27.095 -8.928 -23.638 1.00 59.50 178 GLN A N 1
ATOM 1434 C CA . GLN A 1 178 ? 26.767 -9.437 -22.304 1.00 59.50 178 GLN A CA 1
ATOM 1435 C C . GLN A 1 178 ? 27.749 -8.934 -21.233 1.00 59.50 178 GLN A C 1
ATOM 1437 O O . GLN A 1 178 ? 27.321 -8.501 -20.165 1.00 59.50 178 GLN A O 1
ATOM 1442 N N . ASP A 1 179 ? 29.053 -8.936 -21.529 1.00 59.25 179 ASP A N 1
ATOM 1443 C CA . ASP A 1 179 ? 30.086 -8.453 -20.598 1.00 59.25 179 ASP A CA 1
ATOM 1444 C C . ASP A 1 179 ? 29.892 -6.969 -20.274 1.00 59.25 179 ASP A C 1
ATOM 1446 O O . ASP A 1 179 ? 30.054 -6.536 -19.134 1.00 59.25 179 ASP A O 1
ATOM 1450 N N . SER A 1 180 ? 29.479 -6.193 -21.276 1.00 58.25 180 SER A N 1
ATOM 1451 C CA . SER A 1 180 ? 29.195 -4.776 -21.099 1.00 58.25 180 SER A CA 1
ATOM 1452 C C . SER A 1 180 ? 27.901 -4.542 -20.306 1.00 58.25 180 SER A C 1
ATOM 1454 O O . SER A 1 180 ? 27.891 -3.718 -19.390 1.00 58.25 180 SER A O 1
ATOM 1456 N N . GLN A 1 181 ? 26.835 -5.312 -20.565 1.00 57.00 181 GLN A N 1
ATOM 1457 C CA . GLN A 1 181 ? 25.559 -5.194 -19.838 1.00 57.00 181 GLN A CA 1
ATOM 1458 C C . GLN A 1 181 ? 25.747 -5.430 -18.336 1.00 57.00 181 GLN A C 1
ATOM 1460 O O . GLN A 1 181 ? 25.217 -4.672 -17.527 1.00 57.00 181 GLN A O 1
ATOM 1465 N N . ASN A 1 182 ? 26.580 -6.409 -17.974 1.00 58.00 182 ASN A N 1
ATOM 1466 C CA . ASN A 1 182 ? 26.923 -6.725 -16.586 1.00 58.00 182 ASN A CA 1
ATOM 1467 C C . ASN A 1 182 ? 27.746 -5.619 -15.891 1.00 58.00 182 ASN A C 1
ATOM 1469 O O . ASN A 1 182 ? 27.799 -5.565 -14.662 1.00 58.00 182 ASN A O 1
ATOM 1473 N N . SER A 1 183 ? 28.391 -4.725 -16.650 1.00 55.72 183 SER A N 1
ATOM 1474 C CA . SER A 1 183 ? 29.110 -3.567 -16.100 1.00 55.72 183 SER A CA 1
ATOM 1475 C C . SER A 1 183 ? 28.197 -2.353 -15.869 1.00 55.72 183 SER A C 1
ATOM 1477 O O . SER A 1 183 ? 28.408 -1.614 -14.900 1.00 55.72 183 SER A O 1
ATOM 1479 N N . PHE A 1 184 ? 27.169 -2.196 -16.717 1.00 50.91 184 PHE A N 1
ATOM 1480 C CA . PHE A 1 184 ? 26.224 -1.075 -16.745 1.00 50.91 184 PHE A CA 1
ATOM 1481 C C . PHE A 1 184 ? 25.005 -1.269 -15.830 1.00 50.91 184 PHE A C 1
ATOM 1483 O O . PHE A 1 184 ? 24.617 -0.345 -15.118 1.00 50.91 184 PHE A O 1
ATOM 1490 N N . MET A 1 185 ? 24.416 -2.468 -15.810 1.00 56.41 185 MET A N 1
ATOM 1491 C CA . MET A 1 185 ? 23.266 -2.817 -14.973 1.00 56.41 185 MET A CA 1
ATOM 1492 C C . MET A 1 185 ? 23.648 -3.919 -13.987 1.00 56.41 185 MET A C 1
ATOM 1494 O O . MET A 1 185 ? 24.001 -5.028 -14.379 1.00 56.41 185 MET A O 1
ATOM 1498 N N . MET A 1 186 ? 23.543 -3.622 -12.690 1.00 60.72 186 MET A N 1
ATOM 1499 C CA . MET A 1 186 ? 23.658 -4.644 -11.650 1.00 60.72 186 MET A CA 1
ATOM 1500 C C . MET A 1 186 ? 22.310 -5.330 -11.506 1.00 60.72 186 MET A C 1
ATOM 1502 O O . MET A 1 186 ? 21.385 -4.795 -10.901 1.00 60.72 186 MET A O 1
ATOM 1506 N N . ILE A 1 187 ? 22.204 -6.503 -12.116 1.00 59.38 187 ILE A N 1
ATOM 1507 C CA . ILE A 1 187 ? 21.065 -7.389 -11.932 1.00 59.38 187 ILE A CA 1
ATOM 1508 C C . ILE A 1 187 ? 21.475 -8.398 -10.870 1.00 59.38 187 ILE A C 1
ATOM 1510 O O . ILE A 1 187 ? 22.433 -9.144 -11.068 1.00 59.38 187 ILE A O 1
ATOM 1514 N N . ALA A 1 188 ? 20.745 -8.423 -9.762 1.00 65.38 188 ALA A N 1
ATOM 1515 C CA . ALA A 1 188 ? 20.845 -9.498 -8.792 1.00 65.38 188 ALA A CA 1
ATOM 1516 C C . ALA A 1 188 ? 19.438 -9.977 -8.402 1.00 65.38 188 ALA A C 1
ATOM 1518 O O . ALA A 1 188 ? 18.493 -9.182 -8.441 1.00 65.38 188 ALA A O 1
ATOM 1519 N N . PRO A 1 189 ? 19.285 -11.258 -8.030 1.00 65.56 189 PRO A N 1
ATOM 1520 C CA . PRO A 1 189 ? 18.028 -11.816 -7.537 1.00 65.56 189 PRO A CA 1
ATOM 1521 C C . PRO A 1 189 ? 17.435 -11.066 -6.339 1.00 65.56 189 PRO A C 1
ATOM 1523 O O . PRO A 1 189 ? 16.218 -11.057 -6.167 1.00 65.56 189 PRO A O 1
ATOM 1526 N N . THR A 1 190 ? 18.277 -10.448 -5.504 1.00 68.06 190 THR A N 1
ATOM 1527 C CA . THR A 1 190 ? 17.853 -9.777 -4.272 1.00 68.06 190 THR A CA 1
ATOM 1528 C C . THR A 1 190 ? 18.485 -8.395 -4.116 1.00 68.06 190 THR A C 1
ATOM 1530 O O . THR A 1 190 ? 19.590 -8.132 -4.586 1.00 68.06 190 THR A O 1
ATOM 1533 N N . ALA A 1 191 ? 17.798 -7.499 -3.400 1.00 63.06 191 ALA A N 1
ATOM 1534 C CA . ALA A 1 191 ? 18.321 -6.168 -3.086 1.00 63.06 191 ALA A CA 1
ATOM 1535 C C . ALA A 1 191 ? 19.606 -6.220 -2.232 1.00 63.06 191 ALA A C 1
ATOM 1537 O O . ALA A 1 191 ? 20.494 -5.389 -2.408 1.00 63.06 191 ALA A O 1
ATOM 1538 N N . VAL A 1 192 ? 19.730 -7.225 -1.356 1.00 74.56 192 VAL A N 1
ATOM 1539 C CA . VAL A 1 192 ? 20.922 -7.446 -0.518 1.00 74.56 192 VAL A CA 1
ATOM 1540 C C . VAL A 1 192 ? 22.151 -7.718 -1.385 1.00 74.56 192 VAL A C 1
ATOM 1542 O O . VAL A 1 192 ? 23.208 -7.127 -1.170 1.00 74.56 192 VAL A O 1
ATOM 1545 N N . GLU A 1 193 ? 22.006 -8.547 -2.418 1.00 70.25 193 GLU A N 1
ATOM 1546 C CA . GLU A 1 193 ? 23.095 -8.822 -3.356 1.00 70.25 193 GLU A CA 1
ATOM 1547 C C . GLU A 1 193 ? 23.489 -7.576 -4.163 1.00 70.25 193 GLU A C 1
ATOM 1549 O O . GLU A 1 193 ? 24.681 -7.336 -4.370 1.00 70.25 193 GLU A O 1
ATOM 1554 N N . ILE A 1 194 ? 22.524 -6.731 -4.549 1.00 74.19 194 ILE A N 1
ATOM 1555 C CA . ILE A 1 194 ? 22.814 -5.438 -5.195 1.00 74.19 194 ILE A CA 1
ATOM 1556 C C . ILE A 1 194 ? 23.650 -4.542 -4.266 1.00 74.19 194 ILE A C 1
ATOM 1558 O O . ILE A 1 194 ? 24.638 -3.950 -4.708 1.00 74.19 194 ILE A O 1
ATOM 1562 N N . GLU A 1 195 ? 23.304 -4.453 -2.979 1.00 72.69 195 GLU A N 1
ATOM 1563 C CA . GLU A 1 195 ? 24.060 -3.656 -2.004 1.00 72.69 195 GLU A CA 1
ATOM 1564 C C . GLU A 1 195 ? 25.493 -4.157 -1.802 1.00 72.69 195 GLU A C 1
ATOM 1566 O O . GLU A 1 195 ? 26.426 -3.358 -1.686 1.00 72.69 195 GLU A O 1
ATOM 1571 N N . GLU A 1 196 ? 25.703 -5.471 -1.768 1.00 78.88 196 GLU A N 1
ATOM 1572 C CA . GLU A 1 196 ? 27.047 -6.042 -1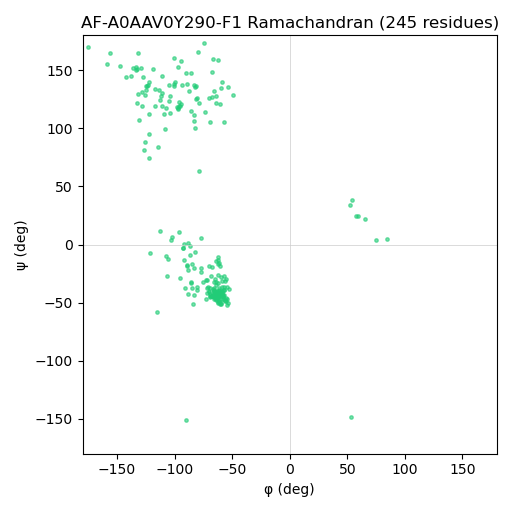.673 1.00 78.88 196 GLU A CA 1
ATOM 1573 C C . GLU A 1 196 ? 27.887 -5.764 -2.921 1.00 78.88 196 GLU A C 1
ATOM 1575 O O . GLU A 1 196 ? 29.073 -5.435 -2.811 1.00 78.88 196 GLU A O 1
ATOM 1580 N N . MET A 1 197 ? 27.281 -5.864 -4.107 1.00 71.44 197 MET A N 1
ATOM 1581 C CA . MET A 1 197 ? 27.933 -5.516 -5.372 1.00 71.44 197 MET A CA 1
ATOM 1582 C C . MET A 1 197 ? 28.337 -4.038 -5.402 1.00 71.44 197 MET A C 1
ATOM 1584 O O . MET A 1 197 ? 29.458 -3.715 -5.803 1.00 71.44 197 MET A O 1
ATOM 1588 N N . LEU A 1 198 ? 27.467 -3.149 -4.913 1.00 68.88 198 LEU A N 1
ATOM 1589 C CA . LEU A 1 198 ? 27.754 -1.723 -4.763 1.00 68.88 198 LEU A CA 1
ATOM 1590 C C . LEU A 1 198 ? 28.932 -1.486 -3.814 1.00 68.88 198 LEU A C 1
ATOM 1592 O O . LEU A 1 198 ? 29.892 -0.819 -4.194 1.00 68.88 198 LEU A O 1
ATOM 1596 N N . LYS A 1 199 ? 28.909 -2.067 -2.607 1.00 72.25 199 LYS A N 1
ATOM 1597 C CA . LYS A 1 199 ? 29.989 -1.918 -1.610 1.00 72.25 199 LYS A CA 1
ATOM 1598 C C . LYS A 1 199 ? 31.346 -2.366 -2.156 1.00 72.25 199 LYS A C 1
ATOM 1600 O O . LYS A 1 199 ? 32.350 -1.698 -1.914 1.00 72.25 199 LYS A O 1
ATOM 1605 N N . ARG A 1 200 ? 31.383 -3.454 -2.937 1.00 69.25 200 ARG A N 1
ATOM 1606 C CA . ARG A 1 200 ? 32.606 -3.900 -3.624 1.00 69.25 200 ARG A CA 1
ATOM 1607 C C . ARG A 1 200 ? 33.107 -2.865 -4.631 1.00 69.25 200 ARG A C 1
ATOM 1609 O O . ARG A 1 200 ? 34.293 -2.563 -4.603 1.00 69.25 200 ARG A O 1
ATOM 1616 N N . LYS A 1 201 ? 32.233 -2.288 -5.465 1.00 63.75 201 LYS A N 1
ATOM 1617 C CA . LYS A 1 201 ? 32.620 -1.228 -6.419 1.00 63.75 201 LYS A CA 1
ATOM 1618 C C . LYS A 1 201 ? 33.130 0.038 -5.716 1.00 63.75 201 LYS A C 1
ATOM 1620 O O . LYS A 1 201 ? 34.161 0.572 -6.110 1.00 63.75 201 LYS A O 1
ATOM 1625 N N . TYR A 1 202 ? 32.471 0.475 -4.640 1.00 59.59 202 TYR A N 1
ATOM 1626 C CA . TYR A 1 202 ? 32.890 1.652 -3.865 1.00 59.59 202 TYR A CA 1
ATOM 1627 C C . TYR A 1 202 ? 34.280 1.495 -3.232 1.00 59.59 202 TYR A C 1
ATOM 1629 O O . TYR A 1 202 ? 35.077 2.429 -3.272 1.00 59.59 202 TYR A O 1
ATOM 1637 N N . ASN A 1 203 ? 34.598 0.318 -2.685 1.00 57.69 203 ASN A N 1
ATOM 1638 C CA . ASN A 1 203 ? 35.885 0.071 -2.023 1.00 57.69 203 ASN A CA 1
ATOM 1639 C C . ASN A 1 203 ? 37.085 0.022 -2.984 1.00 57.69 203 ASN A C 1
ATOM 1641 O O . ASN A 1 203 ? 38.219 0.172 -2.539 1.00 57.69 203 ASN A O 1
ATOM 1645 N N . VAL A 1 204 ? 36.851 -0.183 -4.283 1.00 56.53 204 VAL A N 1
ATOM 1646 C CA . VAL A 1 204 ? 37.906 -0.205 -5.312 1.00 56.53 204 VAL A CA 1
ATOM 1647 C C . VAL A 1 204 ? 38.210 1.209 -5.839 1.00 56.53 204 VAL A C 1
ATOM 1649 O O . VAL A 1 204 ? 39.199 1.406 -6.534 1.00 56.53 204 VAL A O 1
ATOM 1652 N N . GLY A 1 205 ? 37.414 2.223 -5.474 1.00 45.69 205 GLY A N 1
ATOM 1653 C CA . GLY A 1 205 ? 37.580 3.594 -5.975 1.00 45.69 205 GLY A CA 1
ATOM 1654 C C . GLY A 1 205 ? 37.106 3.796 -7.421 1.00 45.69 205 GLY A C 1
ATOM 1655 O O . GLY A 1 205 ? 37.201 4.905 -7.940 1.00 45.69 205 GLY A O 1
ATOM 1656 N N . ASP A 1 206 ? 36.532 2.764 -8.046 1.00 49.16 206 ASP A N 1
ATOM 1657 C CA . ASP A 1 206 ? 35.965 2.781 -9.399 1.00 49.16 206 ASP A CA 1
ATOM 1658 C C . ASP A 1 206 ? 34.569 3.438 -9.408 1.00 49.16 206 ASP A C 1
ATOM 1660 O O . ASP A 1 206 ? 33.549 2.806 -9.692 1.00 49.16 206 ASP A O 1
ATOM 1664 N N . ILE A 1 207 ? 34.506 4.726 -9.058 1.00 47.00 207 ILE A N 1
ATOM 1665 C CA . ILE A 1 207 ? 33.305 5.569 -9.243 1.00 47.00 207 ILE A CA 1
ATOM 1666 C C . ILE A 1 207 ? 33.411 6.378 -10.551 1.00 47.00 207 ILE A C 1
ATOM 1668 O O . ILE A 1 207 ? 32.620 7.282 -10.812 1.00 47.00 207 ILE A O 1
ATOM 1672 N N . GLU A 1 208 ? 34.390 6.072 -11.400 1.00 47.28 208 GLU A N 1
ATOM 1673 C CA . GLU A 1 208 ? 34.361 6.539 -12.778 1.00 47.28 208 GLU A CA 1
ATOM 1674 C C . GLU A 1 208 ? 33.481 5.605 -13.601 1.00 47.28 208 GLU A C 1
ATOM 1676 O O . GLU A 1 208 ? 33.547 4.378 -13.496 1.00 47.28 208 GLU A O 1
ATOM 1681 N N . TYR A 1 209 ? 32.625 6.198 -14.433 1.00 51.31 209 TYR A N 1
ATOM 1682 C CA . TYR A 1 209 ? 31.915 5.427 -15.437 1.00 51.31 209 TYR A CA 1
ATOM 1683 C C . TYR A 1 209 ? 32.932 4.638 -16.265 1.00 51.31 209 TYR A C 1
ATOM 1685 O O . TYR A 1 209 ? 33.932 5.234 -16.679 1.00 51.31 209 TYR A O 1
ATOM 1693 N N . PRO A 1 210 ? 32.688 3.343 -16.551 1.00 56.38 210 PRO A N 1
ATOM 1694 C CA . PRO A 1 210 ? 33.560 2.587 -17.438 1.00 56.38 210 PRO A CA 1
ATOM 1695 C C . PRO A 1 210 ? 33.788 3.411 -18.704 1.00 56.38 210 PRO A C 1
ATOM 1697 O O . PRO A 1 210 ? 32.819 3.907 -19.292 1.00 56.38 210 PRO A O 1
ATOM 1700 N N . ILE A 1 211 ? 35.045 3.615 -19.105 1.00 59.59 211 ILE A N 1
ATOM 1701 C CA . ILE A 1 211 ? 35.376 4.464 -20.261 1.00 59.59 211 ILE A CA 1
ATOM 1702 C C . ILE A 1 211 ? 34.668 3.972 -21.531 1.00 59.59 211 ILE A C 1
ATOM 1704 O O . ILE A 1 211 ? 34.309 4.755 -22.409 1.00 59.59 211 ILE A O 1
ATOM 1708 N N . GLU A 1 212 ? 34.383 2.673 -21.573 1.00 57.09 212 GLU A N 1
ATOM 1709 C CA . GLU A 1 212 ? 33.607 1.966 -22.583 1.00 57.09 212 GLU A CA 1
ATOM 1710 C C . GLU A 1 212 ? 32.148 2.449 -22.676 1.00 57.09 212 GLU A C 1
ATOM 1712 O O . GLU A 1 212 ? 31.547 2.376 -23.742 1.00 57.09 212 GLU A O 1
ATOM 1717 N N . SER A 1 213 ? 31.587 2.988 -21.591 1.00 60.84 213 SER A N 1
ATOM 1718 C CA . SER A 1 213 ? 30.201 3.468 -21.485 1.00 60.84 213 SER A CA 1
ATOM 1719 C C . SER A 1 213 ? 30.065 4.991 -21.555 1.00 60.84 213 SER A C 1
ATOM 1721 O O . SER A 1 213 ? 28.958 5.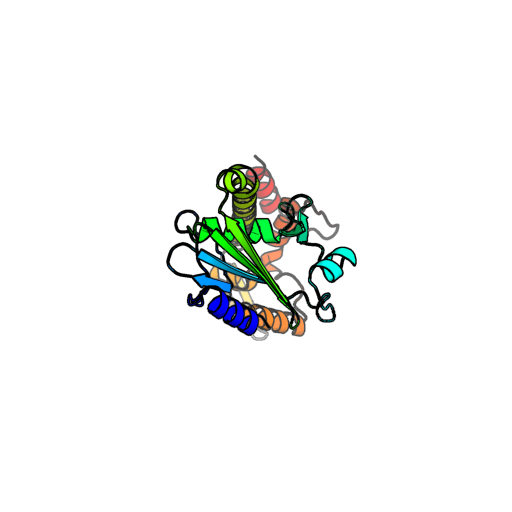508 -21.412 1.00 60.84 213 SER A O 1
ATOM 1723 N N . VAL A 1 214 ? 31.151 5.741 -21.782 1.00 69.19 214 VAL A N 1
ATOM 1724 C CA . VAL A 1 214 ? 31.143 7.219 -21.722 1.00 69.19 214 VAL A CA 1
ATOM 1725 C C . VAL A 1 214 ? 30.085 7.853 -22.634 1.00 69.19 214 VAL A C 1
ATOM 1727 O O . VAL A 1 214 ? 29.437 8.825 -22.256 1.00 69.19 214 VAL A O 1
ATOM 1730 N N . ASN A 1 215 ? 29.843 7.267 -23.811 1.00 72.75 215 ASN A N 1
ATOM 1731 C CA . ASN A 1 215 ? 28.830 7.751 -24.751 1.00 72.75 215 ASN A CA 1
ATOM 1732 C C . ASN A 1 215 ? 27.400 7.473 -24.265 1.00 72.75 215 ASN A C 1
ATOM 1734 O O . ASN A 1 215 ? 26.505 8.263 -24.556 1.00 72.75 215 ASN A O 1
ATOM 1738 N N . VAL A 1 216 ? 27.188 6.388 -23.511 1.00 70.44 216 VAL A N 1
ATOM 1739 C CA . VAL A 1 216 ? 25.895 6.081 -22.881 1.00 70.44 216 VAL A CA 1
ATOM 1740 C C . VAL A 1 216 ? 25.592 7.141 -21.828 1.00 70.44 216 VAL A C 1
ATOM 1742 O O . VAL A 1 216 ? 24.518 7.728 -21.845 1.00 70.44 216 VAL A O 1
ATOM 1745 N N . TRP A 1 217 ? 26.563 7.473 -20.975 1.00 70.75 217 TRP A N 1
ATOM 1746 C CA . TRP A 1 217 ? 26.399 8.512 -19.954 1.00 70.75 217 TRP A CA 1
ATOM 1747 C C . TRP A 1 217 ? 26.223 9.905 -20.544 1.00 70.75 217 TRP A C 1
ATOM 1749 O O . TRP A 1 217 ? 25.365 10.652 -20.083 1.00 70.75 217 TRP A O 1
ATOM 1759 N N . LEU A 1 218 ? 26.957 10.230 -21.610 1.00 76.06 218 LEU A N 1
ATOM 1760 C CA . LEU A 1 218 ? 26.770 11.477 -22.348 1.00 76.06 218 LEU A CA 1
ATOM 1761 C C . LEU A 1 218 ? 25.357 11.579 -22.941 1.00 76.06 218 LEU A C 1
ATOM 1763 O O . LEU A 1 218 ? 24.737 12.640 -22.880 1.00 76.06 218 LEU A O 1
ATOM 1767 N N . LEU A 1 219 ? 24.841 10.480 -23.498 1.00 76.06 219 LEU A N 1
ATOM 1768 C CA . LEU A 1 219 ? 23.474 10.411 -24.002 1.00 76.06 219 LEU A CA 1
ATOM 1769 C C . LEU A 1 219 ? 22.461 10.561 -22.868 1.00 76.06 219 LEU A C 1
ATOM 1771 O O . LEU A 1 219 ? 21.539 11.355 -22.999 1.00 76.06 219 LEU A O 1
ATOM 1775 N N . VAL A 1 220 ? 22.651 9.876 -21.740 1.00 72.50 220 VAL A N 1
ATOM 1776 C CA . VAL A 1 220 ? 21.757 9.975 -20.579 1.00 72.50 220 VAL A CA 1
ATOM 1777 C C . VAL A 1 220 ? 21.695 11.396 -20.042 1.00 72.50 220 VAL A C 1
ATOM 1779 O O . VAL A 1 220 ? 20.614 11.965 -19.886 1.00 72.50 220 VAL A O 1
ATOM 1782 N N . GLN A 1 221 ? 22.868 11.984 -19.822 1.00 73.88 221 GLN A N 1
ATOM 1783 C CA . GLN A 1 221 ? 23.039 13.344 -19.338 1.00 73.88 221 GLN A CA 1
ATOM 1784 C C . GLN A 1 221 ? 22.320 14.351 -20.247 1.00 73.88 221 GLN A C 1
ATOM 1786 O O . GLN A 1 221 ? 21.561 15.187 -19.757 1.00 73.88 221 GLN A O 1
ATOM 1791 N N . LYS A 1 222 ? 22.506 14.249 -21.570 1.00 78.00 222 LYS A N 1
ATOM 1792 C CA . LYS A 1 222 ? 21.935 15.196 -22.540 1.00 78.00 222 LYS A CA 1
ATOM 1793 C C . LYS A 1 222 ? 20.465 14.941 -22.872 1.00 78.00 222 LYS A C 1
ATOM 1795 O O . LYS A 1 222 ? 19.718 15.895 -23.058 1.00 78.00 222 LYS A O 1
ATOM 1800 N N . PHE A 1 223 ? 20.047 13.684 -22.992 1.00 75.00 223 PHE A N 1
ATOM 1801 C CA . PHE A 1 223 ? 18.702 13.321 -23.438 1.00 75.00 223 PHE A CA 1
ATOM 1802 C C . PHE A 1 223 ? 17.686 13.338 -22.296 1.00 75.00 223 PHE A C 1
ATOM 1804 O O . PHE A 1 223 ? 16.658 13.995 -22.424 1.00 75.00 223 PHE A O 1
ATOM 1811 N N . PHE A 1 224 ? 17.975 12.661 -21.179 1.00 67.94 224 PHE A N 1
ATOM 1812 C CA . PHE A 1 224 ? 17.022 12.538 -20.070 1.00 67.94 224 PHE A CA 1
ATOM 1813 C C . PHE A 1 224 ? 17.077 13.725 -19.111 1.00 67.94 224 PHE A C 1
ATOM 1815 O O . PHE A 1 224 ? 16.040 14.159 -18.616 1.00 67.94 224 PHE A O 1
ATOM 1822 N N . TYR A 1 225 ? 18.274 14.259 -18.854 1.00 75.06 225 TYR A N 1
ATOM 1823 C CA . TYR A 1 225 ? 18.467 15.305 -17.844 1.00 75.06 225 TYR A CA 1
ATOM 1824 C C . TYR A 1 225 ? 18.741 16.691 -18.430 1.00 75.06 225 TYR A C 1
ATOM 1826 O O . TYR A 1 225 ? 18.724 17.672 -17.690 1.00 75.06 225 TYR A O 1
ATOM 1834 N N . ASN A 1 226 ? 18.970 16.790 -19.745 1.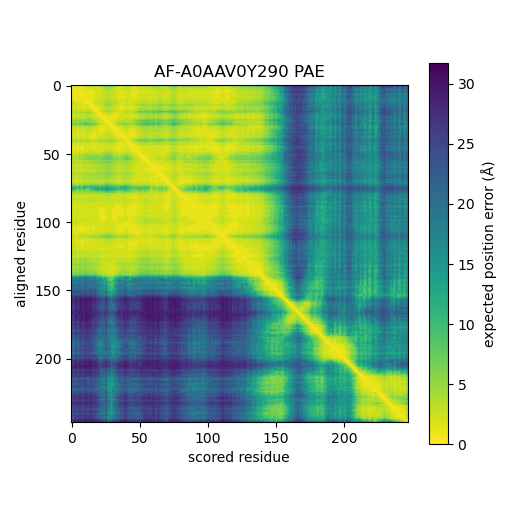00 75.81 226 ASN A N 1
ATOM 1835 C CA . ASN A 1 226 ? 19.313 18.036 -20.435 1.00 75.81 226 ASN A CA 1
ATOM 1836 C C . ASN A 1 226 ? 20.502 18.785 -19.788 1.00 75.81 226 ASN A C 1
ATOM 1838 O O . ASN A 1 226 ? 20.544 20.014 -19.756 1.00 75.81 226 ASN A O 1
ATOM 1842 N N . ILE A 1 227 ? 21.465 18.034 -19.248 1.00 77.62 227 ILE A N 1
ATOM 1843 C CA . ILE A 1 227 ? 22.674 18.559 -18.611 1.00 77.62 227 ILE A CA 1
ATOM 1844 C C . ILE A 1 227 ? 23.800 18.616 -19.652 1.00 77.62 227 ILE A C 1
ATOM 1846 O O . ILE A 1 227 ? 24.013 17.680 -20.426 1.00 77.62 227 ILE A O 1
ATOM 1850 N N . VAL A 1 228 ? 24.555 19.715 -19.653 1.00 78.75 228 VAL A N 1
ATOM 1851 C CA . VAL A 1 228 ? 25.758 19.893 -20.477 1.00 78.75 228 VAL A CA 1
ATOM 1852 C C . VAL A 1 228 ? 26.900 20.340 -19.577 1.00 78.75 228 VAL A C 1
ATOM 1854 O O . VAL A 1 228 ? 26.745 21.269 -18.784 1.00 78.75 228 VAL A O 1
ATOM 1857 N N . ASN A 1 229 ? 28.052 19.688 -19.701 1.00 74.69 229 ASN A N 1
ATOM 1858 C CA . ASN A 1 229 ? 29.245 19.994 -18.921 1.00 74.69 229 ASN A CA 1
ATOM 1859 C C . ASN A 1 229 ? 30.402 20.418 -19.839 1.00 74.69 229 ASN A C 1
ATOM 1861 O O . ASN A 1 229 ? 30.530 19.951 -20.967 1.00 74.69 229 ASN A O 1
ATOM 1865 N N . LYS A 1 230 ? 31.306 21.267 -19.338 1.00 74.88 230 LYS A N 1
ATOM 1866 C CA . LYS A 1 230 ? 32.540 21.671 -20.037 1.00 74.88 230 LYS A CA 1
ATOM 1867 C C . LYS A 1 230 ? 33.506 20.510 -20.306 1.00 74.88 230 LYS A C 1
ATOM 1869 O O . LYS A 1 230 ? 34.419 20.657 -21.110 1.00 74.88 230 LYS A O 1
ATOM 1874 N N . TYR A 1 231 ? 33.324 19.381 -19.621 1.00 71.31 231 TYR A N 1
ATOM 1875 C CA . TYR A 1 231 ? 34.103 18.158 -19.824 1.00 71.31 231 TYR A CA 1
ATOM 1876 C C . TYR A 1 231 ? 33.463 17.188 -20.833 1.00 71.31 231 TYR A C 1
ATOM 1878 O O . TYR A 1 231 ? 34.052 16.148 -21.130 1.00 71.31 231 TYR A O 1
ATOM 1886 N N . ASP A 1 232 ? 32.279 17.510 -21.368 1.00 74.06 232 ASP A N 1
ATOM 1887 C CA . ASP A 1 232 ? 31.591 16.665 -22.342 1.00 74.06 232 ASP A CA 1
ATOM 1888 C C . ASP A 1 232 ? 32.416 16.550 -23.628 1.00 74.06 232 ASP A C 1
ATOM 1890 O O . ASP A 1 232 ? 32.689 17.538 -24.314 1.00 74.06 232 ASP A O 1
ATOM 1894 N N . LYS A 1 233 ? 32.768 15.322 -24.012 1.00 75.56 233 LYS A N 1
ATOM 1895 C CA . LYS A 1 233 ? 33.365 15.056 -25.325 1.00 75.56 233 LYS A CA 1
ATOM 1896 C C . LYS A 1 233 ? 32.263 14.980 -26.378 1.00 75.56 233 LYS A C 1
ATOM 1898 O O . LYS A 1 233 ? 31.229 14.359 -26.156 1.00 75.56 233 LYS A O 1
ATOM 1903 N N . SER A 1 234 ? 32.470 15.603 -27.537 1.00 74.12 234 SER A N 1
ATOM 1904 C CA . SER A 1 234 ? 31.506 15.510 -28.639 1.00 74.12 234 SER A CA 1
ATOM 1905 C C . SER A 1 234 ? 31.438 14.078 -29.175 1.00 74.12 234 SER A C 1
ATOM 1907 O O . SER A 1 234 ? 32.471 13.474 -29.458 1.00 74.12 234 SER A O 1
ATOM 1909 N N . CYS A 1 235 ? 30.224 13.551 -29.341 1.00 78.06 235 CYS A N 1
ATOM 1910 C CA . CYS A 1 235 ? 29.976 12.256 -29.963 1.00 78.06 235 CYS A CA 1
ATOM 1911 C C . CYS A 1 235 ? 28.879 12.411 -31.033 1.00 78.06 235 CYS A C 1
ATOM 1913 O O . CYS A 1 235 ? 27.711 12.596 -30.679 1.00 78.06 235 CYS A O 1
ATOM 1915 N N . PRO A 1 236 ? 29.227 12.362 -32.336 1.00 80.69 236 PRO A N 1
ATOM 1916 C CA . PRO A 1 236 ? 28.268 12.542 -33.427 1.00 80.69 236 PRO A CA 1
ATOM 1917 C C . PRO A 1 236 ? 27.106 11.546 -33.387 1.00 80.69 236 PRO A C 1
ATOM 1919 O O . PRO A 1 236 ? 25.965 11.946 -33.587 1.00 80.69 236 PRO A O 1
ATOM 1922 N N . LEU A 1 237 ? 27.386 10.283 -33.045 1.00 74.00 237 LEU A N 1
ATOM 1923 C CA . LEU A 1 237 ? 26.372 9.233 -32.929 1.00 74.00 237 LEU A CA 1
ATOM 1924 C C . LEU A 1 237 ? 25.353 9.539 -31.821 1.00 74.00 237 LEU A C 1
ATOM 1926 O O . LEU A 1 237 ? 24.156 9.394 -32.033 1.00 74.00 237 LEU A O 1
ATOM 1930 N N . VAL A 1 238 ? 25.808 10.029 -30.662 1.00 75.50 238 VAL A N 1
ATOM 1931 C CA . VAL A 1 238 ? 24.915 10.454 -29.569 1.00 75.50 238 VAL A CA 1
ATOM 1932 C C . VAL A 1 238 ? 24.022 11.609 -30.018 1.00 75.50 238 VAL A C 1
ATOM 1934 O O . VAL A 1 238 ? 22.821 11.580 -29.776 1.00 75.50 238 VAL A O 1
ATOM 1937 N N . ASN A 1 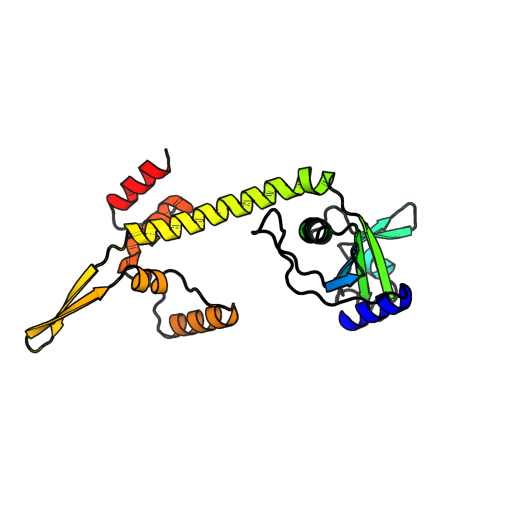239 ? 24.580 12.607 -30.708 1.00 79.19 239 ASN A N 1
ATOM 1938 C CA . ASN A 1 239 ? 23.799 13.743 -31.202 1.00 79.19 239 ASN A CA 1
ATOM 1939 C C . ASN A 1 239 ? 22.772 13.315 -32.267 1.00 79.19 239 ASN A C 1
ATOM 1941 O O . ASN A 1 239 ? 21.645 13.802 -32.249 1.00 79.19 239 ASN A O 1
ATOM 1945 N N . GLN A 1 240 ? 23.142 12.395 -33.163 1.00 80.06 240 GLN A N 1
ATOM 1946 C CA . GLN A 1 240 ? 22.236 11.833 -34.166 1.00 80.06 240 GLN A CA 1
ATOM 1947 C C . GLN A 1 240 ? 21.074 11.083 -33.503 1.00 80.06 240 GLN A C 1
ATOM 1949 O O . GLN A 1 240 ? 19.921 11.393 -33.781 1.00 80.06 240 GLN A O 1
ATOM 1954 N N . ILE A 1 241 ? 21.372 10.176 -32.569 1.00 73.31 241 ILE A N 1
ATOM 1955 C CA . ILE A 1 241 ? 20.363 9.415 -31.819 1.00 73.31 241 ILE A CA 1
ATOM 1956 C C . ILE A 1 241 ? 19.414 10.357 -31.062 1.00 73.31 241 ILE A C 1
ATOM 1958 O O . ILE A 1 241 ? 18.203 10.162 -31.093 1.00 73.31 241 ILE A O 1
ATOM 1962 N N . ILE A 1 242 ? 19.931 11.408 -30.412 1.00 74.25 242 ILE A N 1
ATOM 1963 C CA . ILE A 1 242 ? 19.091 12.408 -29.728 1.00 74.25 242 ILE A CA 1
ATOM 1964 C C . ILE A 1 242 ? 18.120 13.075 -30.705 1.00 74.25 242 ILE A C 1
ATOM 1966 O O . ILE A 1 242 ? 16.962 13.280 -30.351 1.00 74.25 242 ILE A O 1
ATOM 1970 N N . ASN A 1 243 ? 18.582 13.429 -31.904 1.00 76.56 243 ASN A N 1
ATOM 1971 C CA . ASN A 1 243 ? 17.746 14.084 -32.907 1.00 76.56 243 ASN A CA 1
ATOM 1972 C C . ASN A 1 243 ? 16.683 13.137 -33.478 1.00 76.56 243 ASN A C 1
ATOM 1974 O O . ASN A 1 243 ? 15.558 13.570 -33.698 1.00 76.56 243 ASN A O 1
ATOM 1978 N N . GLU A 1 244 ? 17.019 11.862 -33.681 1.00 73.31 244 GLU A N 1
ATOM 1979 C CA . GLU A 1 244 ? 16.090 10.844 -34.187 1.00 73.31 244 GLU A CA 1
ATOM 1980 C C . GLU A 1 244 ? 15.028 10.446 -33.152 1.00 73.31 244 GLU A C 1
ATOM 1982 O O . GLU A 1 244 ? 13.877 10.248 -33.520 1.00 73.31 244 GLU A O 1
ATOM 1987 N N . ILE A 1 245 ? 15.377 10.369 -31.860 1.00 67.06 245 ILE A N 1
ATOM 1988 C CA . ILE A 1 245 ? 14.426 10.022 -30.784 1.00 67.06 245 ILE A CA 1
ATOM 1989 C C . ILE A 1 245 ? 13.516 11.211 -30.407 1.00 67.06 245 ILE A C 1
ATOM 1991 O O . ILE A 1 245 ? 12.439 11.009 -29.850 1.00 67.06 245 ILE A O 1
ATOM 1995 N N . LYS A 1 246 ? 13.938 12.459 -30.659 1.00 62.62 246 LYS A N 1
ATOM 1996 C CA . LYS A 1 246 ? 13.141 13.669 -30.364 1.00 62.62 246 LYS A CA 1
ATOM 1997 C C . LYS A 1 246 ? 12.091 14.017 -31.437 1.00 62.62 246 LYS A C 1
ATOM 1999 O O . LYS A 1 246 ? 11.330 14.957 -31.204 1.00 62.62 246 LYS A O 1
ATOM 2004 N N . LEU A 1 247 ? 12.074 13.315 -32.575 1.00 43.31 247 LEU A N 1
ATOM 2005 C CA . LEU A 1 247 ? 11.033 13.388 -33.614 1.00 43.31 247 LEU A CA 1
ATOM 2006 C C . LEU A 1 247 ? 9.851 12.472 -33.271 1.00 43.31 247 LEU A C 1
ATOM 2008 O O . LEU A 1 247 ? 8.710 12.882 -33.578 1.00 43.31 247 LEU A O 1
#

Sequence (247 aa):
MESIAIQCLETKLGQKVSSCGLIIDQSIPYFAASPDGLIGDDCLVEVKCPYSAKDYTTIVDAINDKKIKFLKINKKSDVPELKRTHDYYYQIQGQLHISKKMYCYFVVFSENWIHIEKIVYNDEFWQNEMCTKLTKFYLDCSKSCIIMYLLHAILIPTNKKSSTDSQGKKTIVKYSIQDSQNSFMMIAPTAVEIEEMLKRKYNVGDIEYPIESVNVWLLVQKFFYNIVNKYDKSCPLVNQIINEIKL

Radius of gyration: 26.46 Å; Cα contacts (8 Å, |Δi|>4): 299; chains: 1; bounding box: 79×38×61 Å

Secondary structure (DSSP, 8-state):
-HHHHHHHHHHHHT-PPBP---EE-SSSTT-EE--SEEETTTEEEEEE--GGGTT-SSHHHHHHTTS--SEEE-TTT--EEE-TTSHHHHHHHHHHHHHT-SEEEEEEEETTEEEEEEEE--HHHIIIIIIHHHHHHHHHHHHHHHHHHHHHHHHS--EEEEEE-TTS-EEEEEEPHHHHHHHH----SSHHHHHHHHHHHHHTT--SPPGGGHHHHHHHHHHTS----TTPPP-HHHHHHHHHHT-

pLDDT: mean 82.34, std 15.49, range [43.31, 98.69]

Organism: NCBI:txid13131

Mean predicted aligned error: 13.05 Å

Foldseek 3Di:
DLVVLQVVVCVVVVFHWAADAWFAAPVHRPAIAGFRTDTPLAETEHEDEQPLCQPPLDPVVCVVVVSPVQWDQDPVPRAIDGDCPDVVVVNQLSNCNRSVHFWYFYWYDYPNDIDTDIGGHDVVCCVPPNVVVVVVVCVVVVVVVVCLLVVLCVLQPFDWDWDADPVRDTDTDTQHSVNSCVLVDPDDPDPVVVVVVVVVCVVVVVPDRDPSCLLSVLLCCCQVVVHDDPPDDDDPVSVVVSVVVVD

Nearest PDB structures (foldseek):
  3syy-assembly1_A  TM=8.437E-01  e=5.152E-08  Laribacter hongkongensis HLHK9
  3sz4-assembly1_A  TM=8.523E-01  e=6.357E-07  Laribacter hongkongensis HLHK9
  3sm4-assembly1_A  TM=6.559E-01  e=1.123E-05  Lambdavirus lambda
  4ic1-assembly1_D  TM=5.345E-01  e=4.592E-02  Saccharolobus solfataricus P2
  4ic1-assembly1_J  TM=5.183E-01  e=5.176E-02  Saccharolobus solfataricus P2